Protein AF-A0A938N1V3-F1 (afdb_monomer_lite)

Secondary structure (DSSP, 8-state):
-EEEE-TTT--EEEE-GGGTTSEEEPTTT--EEE----------------TT-----TT------PPPSS--HHHHHHHHHHHHHHHHHHHHHH-SSSHHHHHHHHHHHTHHHHHHHHHHHHHHHHHHHHHHHHHHHHHHHHT---S-GGGTT-SS--TTTHHHHHHHHHHH-S-GGGSHHHHHHHHHHHHHHHH--HHHHHHHHHHHHHHHHTTT-

Sequence (217 aa):
MILVKCPKCGGSAKAFMDHVGTRGKCPHCSKSIPIRSVQGEAPSAELPEIRGVARVPRSRLRRPELPDTSPPTAMLAMLAIPATWLVFALGPQLAVAGRLQAIWTMVESCQWVGVVEVFLFLWGLLFVTWKLVLWALQRRALSWNVFPESLAGTTKIRPSDVEACLAHVDGLARRPERLILLNRVRLALQHLRQAGDVPEVRGTLTGQSAIDANLLD

Structure (mmCIF, N/CA/C/O backbone):
data_AF-A0A938N1V3-F1
#
_entry.id   AF-A0A938N1V3-F1
#
loop_
_atom_site.group_PDB
_atom_site.id
_atom_site.type_symbol
_atom_site.label_atom_id
_atom_site.label_alt_id
_atom_site.label_comp_id
_atom_site.label_asym_id
_atom_site.label_entity_id
_atom_site.label_seq_id
_atom_site.pdbx_PDB_ins_code
_atom_site.Cartn_x
_atom_site.Cartn_y
_atom_site.Cartn_z
_atom_site.occupancy
_atom_site.B_iso_or_equiv
_atom_site.auth_seq_id
_atom_site.auth_comp_id
_atom_site.auth_asym_id
_atom_site.auth_atom_id
_atom_site.pdbx_PDB_model_num
ATOM 1 N N . MET A 1 1 ? -12.944 11.934 42.188 1.00 61.44 1 MET A N 1
ATOM 2 C CA . MET A 1 1 ? -13.194 12.630 43.478 1.00 61.44 1 MET A CA 1
ATOM 3 C C . MET A 1 1 ? -14.168 11.795 44.295 1.00 61.44 1 MET A C 1
ATOM 5 O O . MET A 1 1 ? -15.098 11.263 43.707 1.00 61.44 1 MET A O 1
ATOM 9 N N . ILE A 1 2 ? -13.971 11.672 45.609 1.00 75.06 2 ILE A N 1
ATOM 10 C CA . ILE A 1 2 ? -14.843 10.900 46.512 1.00 75.06 2 ILE A CA 1
ATOM 11 C C . ILE A 1 2 ? -15.567 11.823 47.500 1.00 75.06 2 ILE A C 1
ATOM 13 O O . ILE A 1 2 ? -15.011 12.826 47.951 1.00 75.06 2 ILE A O 1
ATOM 17 N N . LEU A 1 3 ? -16.815 11.487 47.830 1.00 75.56 3 LEU A N 1
ATOM 18 C CA . LEU A 1 3 ? -17.617 12.173 48.847 1.00 75.56 3 LEU A CA 1
ATOM 19 C C . LEU A 1 3 ? -17.435 11.466 50.192 1.00 75.56 3 LEU A C 1
ATOM 21 O O . LEU A 1 3 ? -17.852 10.322 50.356 1.00 75.56 3 LEU A O 1
ATOM 25 N N . VAL A 1 4 ? -16.827 12.154 51.158 1.00 77.25 4 VAL A N 1
ATOM 26 C CA . VAL A 1 4 ? -16.598 11.632 52.513 1.00 77.25 4 VAL A CA 1
ATOM 27 C C . VAL A 1 4 ? -17.492 12.381 53.494 1.00 77.25 4 VAL A C 1
ATOM 29 O O . VAL A 1 4 ? -17.489 13.613 53.535 1.00 77.25 4 VAL A O 1
ATOM 32 N N . LYS A 1 5 ? -18.262 11.645 54.303 1.00 79.94 5 LYS A N 1
ATOM 33 C CA . LYS A 1 5 ? -19.073 12.220 55.386 1.00 79.94 5 LYS A CA 1
ATOM 34 C C . LYS A 1 5 ? -18.251 12.320 56.668 1.00 79.94 5 LYS A C 1
ATOM 36 O O . LYS A 1 5 ? -17.599 11.360 57.073 1.00 79.94 5 LYS A O 1
ATOM 41 N N . CYS A 1 6 ? -18.289 13.478 57.324 1.00 78.75 6 CYS A N 1
ATOM 42 C CA . CYS A 1 6 ? -17.637 13.657 58.615 1.00 78.75 6 CYS A CA 1
ATOM 43 C C . CYS A 1 6 ? -18.427 12.954 59.736 1.00 78.75 6 CYS A C 1
ATOM 45 O O . CYS A 1 6 ? -19.602 13.273 59.919 1.00 78.75 6 CYS A O 1
ATOM 47 N N . PRO A 1 7 ? -17.795 12.106 60.570 1.00 79.00 7 PRO A N 1
ATOM 48 C CA . PRO A 1 7 ? -18.473 11.442 61.686 1.00 79.00 7 PRO A CA 1
ATOM 49 C C . PRO A 1 7 ? -18.844 12.389 62.839 1.00 79.00 7 PRO A C 1
ATOM 51 O O . PRO A 1 7 ? -19.613 12.008 63.711 1.00 79.00 7 PRO A O 1
ATOM 54 N N . LYS A 1 8 ? -18.290 13.612 62.881 1.00 76.62 8 LYS A N 1
ATOM 55 C CA . LYS A 1 8 ? -18.518 14.568 63.980 1.00 76.62 8 LYS A CA 1
ATOM 56 C C . LYS A 1 8 ? -19.513 15.679 63.662 1.00 76.62 8 LYS A C 1
ATOM 58 O O . LYS A 1 8 ? -20.161 16.158 64.580 1.00 76.62 8 LYS A O 1
ATOM 63 N N . CYS A 1 9 ? -19.604 16.123 62.409 1.00 77.00 9 CYS A N 1
ATOM 64 C CA . CYS A 1 9 ? -20.514 17.208 62.019 1.00 77.00 9 CYS A CA 1
ATOM 65 C C . CYS A 1 9 ? -21.518 16.816 60.930 1.00 77.00 9 CYS A C 1
ATOM 67 O O . CYS A 1 9 ? -22.312 17.655 60.523 1.00 77.00 9 CYS A O 1
ATOM 69 N N . GLY A 1 10 ? -21.459 15.587 60.404 1.00 76.12 10 GLY A N 1
ATOM 70 C CA . GLY A 1 10 ? -22.351 15.117 59.339 1.00 76.12 10 GLY A CA 1
ATOM 71 C C . GLY A 1 10 ? -22.127 15.764 57.965 1.00 76.12 10 GLY A C 1
ATOM 72 O O . GLY A 1 10 ? -22.672 15.280 56.977 1.00 76.12 10 GLY A O 1
ATOM 73 N N . GLY A 1 11 ? -21.303 16.813 57.872 1.00 73.56 11 GLY A N 1
ATOM 74 C CA . GLY A 1 11 ? -21.005 17.508 56.621 1.00 73.56 11 GLY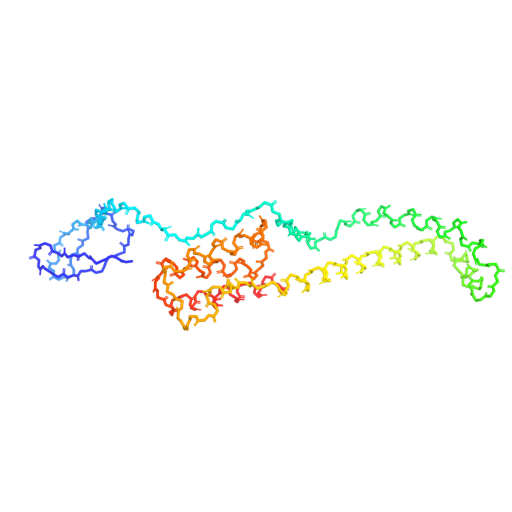 A CA 1
ATOM 75 C C . GLY A 1 11 ? -20.282 16.619 55.606 1.00 73.56 11 GLY A C 1
ATOM 76 O O . GLY A 1 11 ? -19.397 15.834 55.964 1.00 73.56 11 GLY A O 1
ATOM 77 N N . SER A 1 12 ? -20.654 16.751 54.333 1.00 73.75 12 SER A N 1
ATOM 78 C CA . SER A 1 12 ? -20.012 16.077 53.204 1.00 73.75 12 SER A CA 1
ATOM 79 C C . SER A 1 12 ? -18.865 16.920 52.653 1.00 73.75 12 SER A C 1
ATOM 81 O O . SER A 1 12 ? -19.076 18.069 52.269 1.00 73.75 12 SER A O 1
ATOM 83 N N . ALA A 1 13 ? -17.668 16.348 52.562 1.00 73.44 13 ALA A N 1
ATOM 84 C CA . ALA A 1 13 ? -16.519 16.978 51.920 1.00 73.44 13 ALA A CA 1
ATOM 85 C C . ALA A 1 13 ? -16.123 16.197 50.660 1.00 73.44 13 ALA A C 1
ATOM 87 O O . ALA A 1 13 ? -16.130 14.964 50.655 1.00 73.44 13 ALA A O 1
ATOM 88 N N . LYS A 1 14 ? -15.773 16.920 49.591 1.00 76.38 14 LYS A N 1
ATOM 89 C CA . LYS A 1 14 ? -15.181 16.336 48.382 1.00 76.38 14 LYS A CA 1
ATOM 90 C C . LYS A 1 14 ? -13.675 16.207 48.606 1.00 76.38 14 LYS A C 1
ATOM 92 O O . LYS A 1 14 ? -13.019 17.207 48.881 1.00 76.38 14 LYS A O 1
ATOM 97 N N . ALA A 1 15 ? -13.141 14.996 48.500 1.00 73.69 15 ALA A N 1
ATOM 98 C CA . ALA A 1 15 ? -11.709 14.732 48.585 1.00 73.69 15 ALA A CA 1
ATOM 99 C C . ALA A 1 15 ? -11.193 14.115 47.277 1.00 73.69 15 ALA A C 1
ATOM 101 O O . ALA A 1 15 ? -11.907 13.381 46.582 1.00 73.69 15 ALA A O 1
ATOM 102 N N . PHE A 1 16 ? -9.946 14.425 46.930 1.00 73.69 16 PHE A N 1
ATOM 103 C CA . PHE A 1 16 ? -9.243 13.774 45.827 1.00 73.69 16 PHE A CA 1
ATOM 104 C C . PHE A 1 16 ? -8.860 12.340 46.209 1.00 73.69 16 PHE A C 1
ATOM 106 O O . PHE A 1 16 ? -8.652 12.036 47.385 1.00 73.69 16 PHE A O 1
ATOM 113 N N . MET A 1 17 ? -8.806 11.447 45.216 1.00 66.00 17 MET A N 1
ATOM 114 C CA . MET A 1 17 ? -8.506 10.027 45.452 1.00 66.00 17 MET A CA 1
ATOM 115 C C . MET A 1 17 ? -7.058 9.800 45.905 1.00 66.00 17 MET A C 1
ATOM 117 O O . MET A 1 17 ? -6.794 8.830 46.606 1.00 66.00 17 MET A O 1
ATOM 121 N N . ASP A 1 18 ? -6.165 10.750 45.629 1.00 72.19 18 ASP A N 1
ATOM 122 C CA . ASP A 1 18 ? -4.749 10.701 46.015 1.00 72.19 18 ASP A CA 1
ATOM 123 C C . ASP A 1 18 ? -4.523 10.890 47.528 1.00 72.19 18 ASP A C 1
ATOM 125 O O . ASP A 1 18 ? -3.414 10.730 48.031 1.00 72.19 18 ASP A O 1
ATOM 129 N N . HIS A 1 19 ? -5.577 11.219 48.283 1.00 65.88 19 HIS A N 1
ATOM 130 C CA . HIS A 1 19 ? -5.531 11.378 49.739 1.00 65.88 19 HIS A CA 1
ATOM 131 C C . HIS A 1 19 ? -6.208 10.229 50.502 1.00 65.88 19 HIS A C 1
ATOM 133 O O . HIS A 1 19 ? -6.394 10.318 51.718 1.00 65.88 19 HIS A O 1
ATOM 139 N N . VAL A 1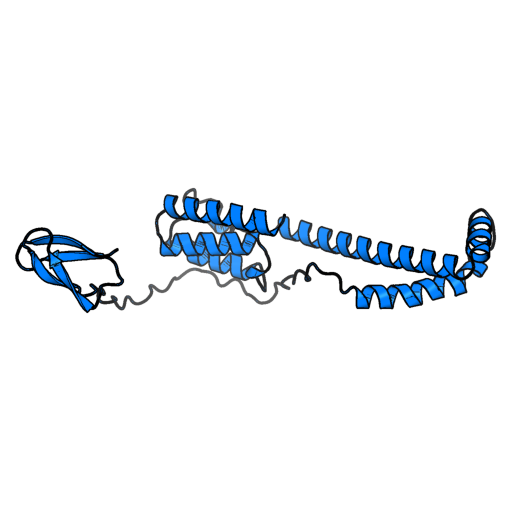 20 ? -6.556 9.131 49.823 1.00 67.25 20 VAL A N 1
ATOM 140 C CA . VAL A 1 20 ? -7.075 7.917 50.471 1.00 67.25 20 VAL A CA 1
ATOM 141 C C . VAL A 1 20 ? -5.996 7.321 51.381 1.00 67.25 20 VAL A C 1
ATOM 143 O O . VAL A 1 20 ? -4.872 7.080 50.957 1.00 67.25 20 VAL A O 1
ATOM 146 N N . GLY A 1 21 ? -6.329 7.115 52.658 1.00 69.12 21 GLY A N 1
ATOM 147 C CA . GLY A 1 21 ? -5.394 6.635 53.684 1.00 69.12 21 GLY A CA 1
ATOM 148 C C . GLY A 1 21 ? -4.717 7.733 54.515 1.00 69.12 21 GLY A C 1
ATOM 149 O O . GLY A 1 21 ? -4.157 7.428 55.567 1.00 69.12 21 GLY A O 1
ATOM 150 N N . THR A 1 22 ? -4.824 9.011 54.129 1.00 73.25 22 THR A N 1
ATOM 151 C CA . THR A 1 22 ? -4.315 10.141 54.931 1.00 73.25 22 THR A CA 1
ATOM 152 C C . THR A 1 22 ? -5.433 10.837 55.724 1.00 73.25 22 THR A C 1
ATOM 154 O O . THR A 1 22 ? -6.629 10.660 55.470 1.00 73.25 22 THR A O 1
ATOM 157 N N . ARG A 1 23 ? -5.064 11.594 56.770 1.00 75.50 23 ARG A N 1
ATOM 158 C CA . ARG A 1 23 ? -6.016 12.367 57.587 1.00 75.50 23 ARG A CA 1
ATOM 159 C C . ARG A 1 23 ? -6.201 13.761 56.987 1.00 75.50 23 ARG A C 1
ATOM 161 O O . ARG A 1 23 ? -5.287 14.576 57.046 1.00 75.50 23 ARG A O 1
ATOM 168 N N . GLY A 1 24 ? -7.394 14.051 56.475 1.00 78.00 24 GLY A N 1
ATOM 169 C CA . GLY A 1 24 ? -7.767 15.385 55.992 1.00 78.00 24 GLY A CA 1
ATOM 170 C C . GLY A 1 24 ? -8.438 16.229 57.079 1.00 78.00 24 GLY A C 1
ATOM 171 O O . GLY A 1 24 ? -9.058 15.687 57.995 1.00 78.00 24 GLY A O 1
ATOM 172 N N . LYS A 1 25 ? -8.350 17.563 56.992 1.00 81.25 25 LYS A N 1
ATOM 173 C CA . LYS A 1 25 ? -9.143 18.473 57.842 1.00 81.25 25 LYS A CA 1
ATOM 174 C C . LYS A 1 25 ? -10.536 18.674 57.246 1.00 81.25 25 LYS A C 1
ATOM 176 O O . LYS A 1 25 ? -10.677 18.921 56.053 1.00 81.25 25 LYS A O 1
ATOM 181 N N . CYS A 1 26 ? -11.566 18.600 58.084 1.00 78.56 26 CYS A N 1
ATOM 182 C CA . CYS A 1 26 ? -12.934 18.905 57.676 1.00 78.56 26 CYS A CA 1
ATOM 183 C C . CYS A 1 26 ? -13.120 20.415 57.436 1.00 78.56 26 CYS A C 1
ATOM 185 O O . CYS A 1 26 ? -12.834 21.181 58.356 1.00 78.56 26 CYS A O 1
ATOM 187 N N . PRO A 1 27 ? -13.690 20.860 56.302 1.00 80.25 27 PRO A N 1
ATOM 188 C CA . PRO A 1 27 ? -13.986 22.279 56.079 1.00 80.25 27 PRO A CA 1
ATOM 189 C C . PRO A 1 27 ? -15.086 22.824 57.008 1.00 80.25 27 PRO A C 1
ATOM 191 O O . PRO A 1 27 ? -15.113 24.016 57.281 1.00 80.25 27 PRO A O 1
ATOM 194 N N . HIS A 1 28 ? -15.965 21.965 57.538 1.00 77.56 28 HIS A N 1
ATOM 195 C CA . HIS A 1 28 ? -17.090 22.394 58.381 1.00 77.56 28 HIS A CA 1
ATOM 196 C C . HIS A 1 28 ? -16.788 22.435 59.880 1.00 77.56 28 HIS A C 1
ATOM 198 O O . HIS A 1 28 ? -17.410 23.202 60.603 1.00 77.56 28 HIS A O 1
ATOM 204 N N . CYS A 1 29 ? -15.886 21.589 60.379 1.00 77.81 29 CYS A N 1
ATOM 205 C CA . CYS A 1 29 ? -15.621 21.502 61.821 1.00 77.81 29 CYS A CA 1
ATOM 206 C C . CYS A 1 29 ? -14.138 21.518 62.190 1.00 77.81 29 CYS A C 1
ATOM 208 O O . CYS A 1 29 ? -13.825 21.242 63.345 1.00 77.81 29 CYS A O 1
ATOM 210 N N . SER A 1 30 ? -13.250 21.746 61.211 1.00 78.44 30 SER A N 1
ATOM 211 C CA . SER A 1 30 ? -11.777 21.795 61.312 1.00 78.44 30 SER A CA 1
ATOM 212 C C . SER A 1 30 ? -11.078 20.586 61.962 1.00 78.44 30 SER A C 1
ATOM 214 O O . SER A 1 30 ? -9.848 20.530 62.007 1.00 78.44 30 SER A O 1
ATOM 216 N N . LYS A 1 31 ? -11.829 19.564 62.388 1.00 79.25 31 LYS A N 1
ATOM 217 C CA . LYS A 1 31 ? -11.320 18.316 62.971 1.00 79.25 31 LYS A CA 1
ATOM 218 C C . LYS A 1 31 ? -10.779 17.381 61.886 1.00 79.25 31 LYS A C 1
ATOM 220 O O . LYS A 1 31 ? -11.265 17.376 60.752 1.00 79.25 31 LYS A O 1
ATOM 225 N N . SER A 1 32 ? -9.771 16.586 62.243 1.00 75.94 32 SER A N 1
ATOM 226 C CA . SER A 1 32 ? -9.166 15.594 61.353 1.00 75.94 32 SER A CA 1
ATOM 227 C C . SER A 1 32 ? -10.098 14.395 61.146 1.00 75.94 32 SER A C 1
ATOM 229 O O . SER A 1 32 ? -10.640 13.841 62.104 1.00 75.94 32 SER A O 1
ATOM 231 N N . ILE A 1 33 ? -10.300 14.005 59.887 1.00 77.69 33 ILE A N 1
ATOM 232 C CA . ILE A 1 33 ? -11.125 12.864 59.480 1.00 77.69 33 ILE A CA 1
ATOM 233 C C . ILE A 1 33 ? -10.230 11.874 58.722 1.00 77.69 33 ILE A C 1
ATOM 235 O O . ILE A 1 33 ? -9.482 12.296 57.835 1.00 77.69 33 ILE A O 1
ATOM 239 N N . PRO A 1 34 ? -10.284 10.567 59.036 1.00 72.19 34 PRO A N 1
ATOM 240 C CA . PRO A 1 34 ? -9.646 9.552 58.207 1.00 72.19 34 PRO A CA 1
ATOM 241 C C . PRO A 1 34 ? -10.392 9.424 56.871 1.00 72.19 34 PRO A C 1
ATOM 243 O O . PRO A 1 34 ? -11.585 9.119 56.847 1.00 72.19 34 PRO A O 1
ATOM 246 N N . ILE A 1 35 ? -9.698 9.655 55.755 1.00 71.25 35 ILE A N 1
ATOM 247 C CA . ILE A 1 35 ? -10.249 9.459 54.409 1.00 71.25 35 ILE A CA 1
ATOM 248 C C . ILE A 1 35 ? -10.146 7.964 54.091 1.00 71.25 35 ILE A C 1
ATOM 250 O O . ILE A 1 35 ? -9.120 7.483 53.610 1.00 71.25 35 ILE A O 1
ATOM 254 N N . ARG A 1 36 ? -11.197 7.209 54.429 1.00 63.16 36 ARG A N 1
ATOM 255 C CA . ARG A 1 36 ? -11.315 5.781 54.104 1.00 63.16 36 ARG A CA 1
ATOM 256 C C . ARG A 1 36 ? -12.020 5.650 52.755 1.00 63.16 36 ARG A C 1
ATOM 258 O O . ARG A 1 36 ? -13.061 6.276 52.551 1.00 63.16 36 ARG A O 1
ATOM 265 N N . SER A 1 37 ? -11.462 4.866 51.836 1.00 50.28 37 SER A N 1
ATOM 266 C CA . SER A 1 37 ? -12.177 4.477 50.624 1.00 50.28 37 SER A CA 1
ATOM 267 C C . SER A 1 37 ? -13.445 3.738 51.044 1.00 50.28 37 SER A C 1
ATOM 269 O O . SER A 1 37 ? -13.387 2.722 51.735 1.00 50.28 37 SER A O 1
ATOM 271 N N . VAL A 1 38 ? -14.607 4.247 50.637 1.00 49.97 38 VAL A N 1
ATOM 272 C CA . VAL A 1 38 ? -15.818 3.428 50.592 1.00 49.97 38 VAL A CA 1
ATOM 273 C C . VAL A 1 38 ? -15.641 2.527 49.373 1.00 49.97 38 VAL A C 1
ATOM 275 O O . VAL A 1 38 ? -16.159 2.802 48.297 1.00 49.97 38 VAL A O 1
ATOM 278 N N . GLN A 1 39 ? -14.803 1.497 49.511 1.00 42.88 39 GLN A N 1
ATOM 279 C CA . GLN A 1 39 ? -14.992 0.288 48.726 1.00 42.88 39 GLN A CA 1
ATOM 280 C C . GLN A 1 39 ? -16.320 -0.267 49.222 1.00 42.88 39 GLN A C 1
ATOM 282 O O . GLN A 1 39 ? -16.406 -0.780 50.334 1.00 42.88 39 GLN A O 1
ATOM 287 N N . GLY A 1 40 ? -17.377 -0.040 48.446 1.00 38.97 40 GLY A N 1
ATOM 288 C CA . GLY A 1 40 ? -18.576 -0.839 48.597 1.00 38.97 40 GLY A CA 1
ATOM 289 C C . GLY A 1 40 ? -18.159 -2.295 48.454 1.00 38.97 40 GLY A C 1
ATOM 290 O O . GLY A 1 40 ? -17.507 -2.648 47.469 1.00 38.97 40 GLY A O 1
ATOM 291 N N . GLU A 1 41 ? -18.486 -3.085 49.472 1.00 31.06 41 GLU A N 1
ATOM 292 C CA . GLU A 1 41 ? -18.666 -4.527 49.395 1.00 31.06 41 GLU A CA 1
ATOM 293 C C . GLU A 1 41 ? -19.131 -4.882 47.979 1.00 31.06 41 GLU A C 1
ATOM 295 O O . GLU A 1 41 ? -20.190 -4.426 47.540 1.00 31.06 41 GLU A O 1
ATOM 300 N N . ALA A 1 42 ? -18.322 -5.634 47.235 1.00 32.09 42 ALA A N 1
ATOM 301 C CA . ALA A 1 42 ? -18.797 -6.244 46.010 1.00 32.09 42 ALA A CA 1
ATOM 302 C C . ALA A 1 42 ? -19.953 -7.170 46.411 1.00 32.09 42 ALA A C 1
ATOM 304 O O . ALA A 1 42 ? -19.713 -8.119 47.162 1.00 32.09 42 ALA A O 1
ATOM 305 N N . PRO A 1 43 ? -21.194 -6.954 45.941 1.00 34.00 43 PRO A N 1
ATOM 306 C CA . PRO A 1 43 ? -22.134 -8.048 45.932 1.00 34.00 43 PRO A CA 1
ATOM 307 C C . PRO A 1 43 ? -21.515 -9.063 44.978 1.00 34.00 43 PRO A C 1
ATOM 309 O O . PRO A 1 43 ? -21.343 -8.786 43.788 1.00 34.00 43 PRO A O 1
ATOM 312 N N . SER A 1 44 ? -21.147 -10.227 45.499 1.00 37.78 44 SER A N 1
ATOM 313 C CA . SER A 1 44 ? -21.057 -11.455 44.722 1.00 37.78 44 SER A CA 1
ATOM 314 C C . SER A 1 44 ? -22.452 -11.742 44.160 1.00 37.78 44 SER A C 1
ATOM 316 O O . SER A 1 44 ? -23.196 -12.568 44.677 1.00 37.78 44 SER A O 1
ATOM 318 N N . ALA A 1 45 ? -22.839 -10.963 43.153 1.00 35.84 45 ALA A N 1
ATOM 319 C CA . ALA A 1 45 ? -23.969 -11.227 42.301 1.00 35.84 45 ALA A CA 1
ATOM 320 C C . ALA A 1 45 ? -23.499 -12.313 41.341 1.00 35.84 45 ALA A C 1
ATOM 322 O O . ALA A 1 45 ? -22.674 -12.071 40.457 1.00 35.84 45 ALA A O 1
ATOM 323 N N . GLU A 1 46 ? -23.992 -13.525 41.577 1.00 34.22 46 GLU A N 1
ATOM 324 C CA . GLU A 1 46 ? -24.112 -14.547 40.549 1.00 34.22 46 GLU A CA 1
ATOM 325 C C . GLU A 1 46 ? -24.521 -13.854 39.245 1.00 34.22 46 GLU A C 1
ATOM 327 O O . GLU A 1 46 ? -25.529 -13.140 39.197 1.00 34.22 46 GLU A O 1
ATOM 332 N N . LEU A 1 47 ? -23.693 -13.992 38.204 1.00 37.38 47 LEU A N 1
ATOM 333 C CA . LEU A 1 47 ? -24.071 -13.538 36.874 1.00 37.38 47 LEU A CA 1
ATOM 334 C C . LEU A 1 47 ? -25.426 -14.182 36.554 1.00 37.38 47 LEU A C 1
ATOM 336 O O . LEU A 1 47 ? -25.503 -15.413 36.573 1.00 37.38 47 LEU A O 1
ATOM 340 N N . PRO A 1 48 ? -26.476 -13.412 36.217 1.00 38.97 48 PRO A N 1
ATOM 341 C CA . PRO A 1 48 ? -27.647 -14.014 35.619 1.00 38.97 48 PRO A CA 1
ATOM 342 C C . PRO A 1 48 ? -27.187 -14.690 34.329 1.00 38.97 48 PRO A C 1
ATOM 344 O O . PRO A 1 48 ? -26.607 -14.064 33.438 1.00 38.97 48 PRO A O 1
ATOM 347 N N . GLU A 1 49 ? -27.403 -15.997 34.272 1.00 37.47 49 GLU A N 1
ATOM 348 C CA . GLU A 1 49 ? -27.209 -16.819 33.093 1.00 37.47 49 GLU A CA 1
ATOM 349 C C . GLU A 1 49 ? -28.016 -16.192 31.948 1.00 37.47 49 GLU A C 1
ATOM 351 O O . GLU A 1 49 ? -29.247 -16.250 31.923 1.00 37.47 49 GLU A O 1
ATOM 356 N N . ILE A 1 50 ? -27.326 -15.522 31.019 1.00 44.00 50 ILE A N 1
ATOM 357 C CA . ILE A 1 50 ? -27.935 -14.924 29.828 1.00 44.00 50 ILE A CA 1
ATOM 358 C C . ILE A 1 50 ? -28.387 -16.076 28.924 1.00 44.00 50 ILE A C 1
ATOM 360 O O . ILE A 1 50 ? -27.685 -16.520 28.013 1.00 44.00 50 ILE A O 1
ATOM 364 N N . ARG A 1 51 ? -29.580 -16.593 29.209 1.00 38.59 51 ARG A N 1
ATOM 365 C CA . ARG A 1 51 ? -30.292 -17.575 28.398 1.00 38.59 51 ARG A CA 1
ATOM 366 C C . ARG A 1 51 ? -30.788 -16.864 27.141 1.00 38.59 51 ARG A C 1
ATOM 368 O O . ARG A 1 51 ? -31.739 -16.093 27.200 1.00 38.59 51 ARG A O 1
ATOM 375 N N . GLY A 1 52 ? -30.137 -17.113 26.006 1.00 39.16 52 GLY A N 1
ATOM 376 C CA . GLY A 1 52 ? -30.709 -16.764 24.700 1.00 39.16 52 GLY A CA 1
ATOM 377 C C . GLY A 1 52 ? -29.776 -16.155 23.661 1.00 39.16 52 GLY A C 1
ATOM 378 O O . GLY A 1 52 ? -30.226 -15.931 22.541 1.00 39.16 52 GLY A O 1
ATOM 379 N N . VAL A 1 53 ? -28.488 -15.927 23.941 1.00 41.56 53 VAL A N 1
ATOM 380 C CA . VAL A 1 53 ? -27.566 -15.561 22.853 1.00 41.56 53 VAL A CA 1
ATOM 381 C C . VAL A 1 53 ? -27.190 -16.837 22.110 1.00 41.56 53 VAL A C 1
ATOM 383 O O . VAL A 1 53 ? -26.295 -17.576 22.526 1.00 41.56 53 VAL A O 1
ATOM 386 N N . ALA A 1 54 ? -27.910 -17.119 21.022 1.00 38.38 54 ALA A N 1
ATOM 387 C CA . ALA A 1 54 ? -27.542 -18.154 20.070 1.00 38.38 54 ALA A CA 1
ATOM 388 C C . ALA A 1 54 ? -26.061 -17.965 19.705 1.00 38.38 54 ALA A C 1
ATOM 390 O O . ALA A 1 54 ? -25.680 -16.969 19.086 1.00 38.38 54 ALA A O 1
ATOM 391 N N . ARG A 1 55 ? -25.199 -18.894 20.144 1.00 41.25 55 ARG A N 1
ATOM 392 C CA . ARG A 1 55 ? -23.783 -18.902 19.768 1.00 41.25 55 ARG A CA 1
ATOM 393 C C . ARG A 1 55 ? -23.723 -19.138 18.267 1.00 41.25 55 ARG A C 1
ATOM 395 O O . ARG A 1 55 ? -23.785 -20.279 17.818 1.00 41.25 55 ARG A O 1
ATOM 402 N N . VAL A 1 56 ? -23.600 -18.060 17.499 1.00 48.72 56 VAL A N 1
ATOM 403 C CA . VAL A 1 56 ? -23.306 -18.149 16.071 1.00 48.72 56 VAL A CA 1
ATOM 404 C C . VAL A 1 56 ? -22.000 -18.942 15.935 1.00 48.72 56 VAL A C 1
ATOM 406 O O . VAL A 1 56 ? -20.995 -18.568 16.555 1.00 48.72 56 VAL A O 1
ATOM 409 N N . PRO A 1 57 ? -21.992 -20.071 15.204 1.00 39.88 57 PRO A N 1
ATOM 410 C CA . PRO A 1 57 ? -20.818 -20.921 15.098 1.00 39.88 57 PRO A CA 1
ATOM 411 C C . PRO A 1 57 ? -19.660 -20.128 14.479 1.00 39.88 57 PRO A C 1
ATOM 413 O O . PRO A 1 57 ? -19.679 -19.751 13.311 1.00 39.88 57 PRO A O 1
ATOM 416 N N . ARG A 1 58 ? -18.622 -19.885 15.290 1.00 50.81 58 ARG A N 1
ATOM 417 C CA . ARG A 1 58 ? -17.402 -19.117 14.969 1.00 50.81 58 ARG A CA 1
ATOM 418 C C . ARG A 1 58 ? -16.500 -19.761 13.898 1.00 50.81 58 ARG A C 1
ATOM 420 O O . ARG A 1 58 ? -15.361 -19.339 13.728 1.00 50.81 58 ARG A O 1
ATOM 427 N N . SER A 1 59 ? -16.956 -20.794 13.192 1.00 40.94 59 SER A N 1
ATOM 428 C CA . SER A 1 59 ? -16.072 -21.736 12.500 1.00 40.94 59 SER A CA 1
ATOM 429 C C . SER A 1 59 ? -15.718 -21.399 11.048 1.00 40.94 59 SER A C 1
ATOM 431 O O . SER A 1 59 ? -14.906 -22.121 10.479 1.00 40.94 59 SER A O 1
ATOM 433 N N . ARG A 1 60 ? -16.248 -20.335 10.419 1.00 42.50 60 ARG A N 1
ATOM 434 C CA . ARG A 1 60 ? -15.953 -20.067 8.987 1.00 42.50 60 ARG A CA 1
ATOM 435 C C . ARG A 1 60 ? -15.804 -18.609 8.547 1.00 42.50 60 ARG A C 1
ATOM 437 O O . ARG A 1 60 ? -15.831 -18.337 7.351 1.00 42.50 60 ARG A O 1
ATOM 444 N N . LEU A 1 61 ? -15.584 -17.659 9.450 1.00 51.47 61 LEU A N 1
ATOM 445 C CA . LEU A 1 61 ? -15.208 -16.309 9.017 1.00 51.47 61 LEU A CA 1
ATOM 446 C C . LEU A 1 61 ? -13.692 -16.258 8.825 1.00 51.47 61 LEU A C 1
ATOM 448 O O . LEU A 1 61 ? -12.931 -16.086 9.777 1.00 51.47 61 LEU A O 1
ATOM 452 N N . ARG A 1 62 ? -13.259 -16.455 7.571 1.00 46.62 62 ARG A N 1
ATOM 453 C CA . ARG A 1 62 ? -11.900 -16.160 7.099 1.00 46.62 62 ARG A CA 1
ATOM 454 C C . ARG A 1 62 ? -11.662 -14.667 7.330 1.00 46.62 62 ARG A C 1
ATOM 456 O O . ARG A 1 62 ? -12.040 -13.844 6.503 1.00 46.62 62 ARG A O 1
ATOM 463 N N . ARG A 1 63 ? -11.130 -14.328 8.507 1.00 52.94 63 ARG A N 1
ATOM 464 C CA . ARG A 1 63 ? -10.915 -12.943 8.933 1.00 52.94 63 ARG A CA 1
ATOM 465 C C . ARG A 1 63 ? -9.936 -12.278 7.967 1.00 52.94 63 ARG A C 1
ATOM 467 O O . ARG A 1 63 ? -8.828 -12.793 7.816 1.00 52.94 63 ARG A O 1
ATOM 474 N N . PRO A 1 64 ? -10.305 -11.166 7.323 1.00 54.41 64 PRO A N 1
ATOM 475 C CA . PRO A 1 64 ? -9.384 -10.447 6.459 1.00 54.41 64 PRO A CA 1
ATOM 476 C C . PRO A 1 64 ? -8.337 -9.763 7.335 1.00 54.41 64 PRO A C 1
ATOM 478 O O . PRO A 1 64 ? -8.662 -8.922 8.173 1.00 54.41 64 PRO A O 1
ATOM 481 N N . GLU A 1 65 ? -7.078 -10.156 7.182 1.00 58.62 65 GLU A N 1
ATOM 482 C CA . GLU A 1 65 ? -5.959 -9.370 7.689 1.00 58.62 65 GLU A CA 1
ATOM 483 C C . GLU A 1 65 ? -5.756 -8.223 6.703 1.00 58.62 65 GLU A C 1
ATOM 485 O O . GLU A 1 65 ? -5.442 -8.461 5.536 1.00 58.62 65 GLU A O 1
ATOM 490 N N . LEU A 1 66 ? -6.004 -6.982 7.136 1.00 61.00 66 LEU A N 1
ATOM 491 C CA . LEU A 1 66 ? -5.575 -5.840 6.339 1.00 61.00 66 LEU A CA 1
ATOM 492 C C . LEU A 1 66 ? -4.040 -5.801 6.383 1.00 61.00 66 LEU A C 1
ATOM 494 O O . LEU A 1 66 ? -3.485 -5.769 7.487 1.00 61.00 66 LEU A O 1
ATOM 498 N N . PRO A 1 67 ? -3.360 -5.833 5.223 1.00 61.72 67 PRO A N 1
ATOM 499 C CA . PRO A 1 67 ? -1.910 -5.719 5.176 1.00 61.72 67 PRO A CA 1
ATOM 500 C C . PRO A 1 67 ? -1.471 -4.367 5.741 1.00 61.72 67 PRO A C 1
ATOM 502 O O . PRO A 1 67 ? -2.202 -3.377 5.632 1.00 61.72 67 PRO A O 1
ATOM 505 N N . ASP A 1 68 ? -0.272 -4.322 6.319 1.00 64.81 68 ASP A N 1
ATOM 506 C CA . ASP A 1 68 ? 0.330 -3.061 6.746 1.00 64.81 68 ASP A CA 1
ATOM 507 C C . ASP A 1 68 ? 0.466 -2.096 5.550 1.00 64.81 68 ASP A C 1
ATOM 509 O O . ASP A 1 68 ? 0.674 -2.495 4.401 1.00 64.81 68 ASP A O 1
ATOM 513 N N . THR A 1 69 ? 0.272 -0.802 5.810 1.00 63.72 69 THR A N 1
ATOM 514 C CA . THR A 1 69 ? 0.183 0.251 4.781 1.00 63.72 69 THR A CA 1
ATOM 515 C C . THR A 1 69 ? 1.520 0.593 4.128 1.00 63.72 69 THR A C 1
ATOM 517 O O . THR A 1 69 ? 1.533 1.275 3.091 1.00 63.72 69 THR A O 1
ATOM 520 N N . SER A 1 70 ? 2.628 0.119 4.701 1.00 70.94 70 SER A N 1
ATOM 521 C CA . SER A 1 70 ? 3.958 0.207 4.116 1.00 70.94 70 SER A CA 1
ATOM 522 C C . SER A 1 70 ? 4.152 -0.924 3.100 1.00 70.94 70 SER A C 1
ATOM 524 O O . SER A 1 70 ? 4.115 -2.104 3.456 1.00 70.94 70 SER A O 1
ATOM 526 N N . PRO A 1 71 ? 4.355 -0.605 1.810 1.00 73.44 71 PRO A N 1
ATOM 527 C CA . PRO A 1 71 ? 4.777 -1.622 0.865 1.00 73.44 71 PRO A CA 1
ATOM 528 C C . PRO A 1 71 ? 6.142 -2.165 1.300 1.00 73.44 71 PRO A C 1
ATOM 530 O O . PRO A 1 71 ? 6.995 -1.382 1.731 1.00 73.44 71 PRO A O 1
ATOM 533 N N . PRO A 1 72 ? 6.393 -3.474 1.156 1.00 83.75 72 PRO A N 1
ATOM 534 C CA . PRO A 1 72 ? 7.728 -4.020 1.334 1.00 83.75 72 PRO A CA 1
ATOM 535 C C . PRO A 1 72 ? 8.614 -3.517 0.182 1.00 83.75 72 PRO A C 1
ATOM 537 O O . PRO A 1 72 ? 8.746 -4.168 -0.852 1.00 83.75 72 PRO A O 1
ATOM 540 N N . THR A 1 73 ? 9.192 -2.324 0.340 1.00 86.56 73 THR A N 1
ATOM 541 C CA . THR A 1 73 ? 9.968 -1.609 -0.692 1.00 86.56 73 THR A CA 1
ATOM 542 C C . THR A 1 73 ? 11.084 -2.472 -1.265 1.00 86.56 73 THR A C 1
ATOM 544 O O . THR A 1 73 ? 11.239 -2.536 -2.482 1.00 86.56 73 THR A O 1
ATOM 547 N N . ALA A 1 74 ? 11.791 -3.201 -0.397 1.00 87.19 74 ALA A N 1
ATOM 548 C CA . ALA A 1 74 ? 12.833 -4.149 -0.776 1.00 87.19 74 ALA A CA 1
ATOM 549 C C . ALA A 1 74 ? 12.294 -5.300 -1.642 1.00 87.19 74 ALA A C 1
ATOM 551 O O . ALA A 1 74 ? 12.901 -5.648 -2.649 1.00 87.19 74 ALA A O 1
ATOM 552 N N . MET A 1 75 ? 11.127 -5.855 -1.302 1.00 88.69 75 MET A N 1
ATOM 553 C CA . MET A 1 75 ? 10.501 -6.926 -2.084 1.00 88.69 75 MET A CA 1
ATOM 554 C C . MET A 1 75 ? 10.032 -6.418 -3.454 1.00 88.69 75 MET A C 1
ATOM 556 O O . MET A 1 75 ? 10.245 -7.090 -4.459 1.00 88.69 75 MET A O 1
ATOM 560 N N . LEU A 1 76 ? 9.444 -5.217 -3.518 1.00 90.19 76 LEU A N 1
ATOM 561 C CA . LEU A 1 76 ? 9.048 -4.602 -4.790 1.00 90.19 76 LEU A CA 1
ATOM 562 C C . LEU A 1 76 ? 10.262 -4.285 -5.671 1.00 90.19 76 LEU A C 1
ATOM 564 O O . LEU A 1 76 ? 10.203 -4.498 -6.878 1.00 90.19 76 LEU A O 1
ATOM 568 N N . ALA A 1 77 ? 11.371 -3.831 -5.082 1.00 91.12 77 ALA A N 1
ATOM 569 C CA . ALA A 1 77 ? 12.618 -3.619 -5.812 1.00 91.12 77 ALA A CA 1
ATOM 570 C C . ALA A 1 77 ? 13.189 -4.945 -6.345 1.00 91.12 77 ALA A C 1
ATOM 572 O O . ALA A 1 77 ? 13.564 -5.024 -7.513 1.00 91.12 77 ALA A O 1
ATOM 573 N N . MET A 1 78 ? 13.172 -6.015 -5.538 1.00 92.25 78 MET A N 1
ATOM 574 C CA . MET A 1 78 ? 13.596 -7.349 -5.981 1.00 92.25 78 MET A CA 1
ATOM 575 C C . MET A 1 78 ? 12.729 -7.927 -7.103 1.00 92.25 78 MET A C 1
ATOM 577 O O . MET A 1 78 ? 13.231 -8.724 -7.885 1.00 92.25 78 MET A O 1
ATOM 581 N N . LEU A 1 79 ? 11.459 -7.526 -7.215 1.00 93.88 79 LEU A N 1
ATOM 582 C CA . LEU A 1 79 ? 10.594 -7.882 -8.345 1.00 93.88 79 LEU A CA 1
ATOM 583 C C . LEU A 1 79 ? 10.840 -6.995 -9.576 1.00 93.88 79 LEU A C 1
ATOM 585 O O . LEU A 1 79 ? 10.741 -7.471 -10.706 1.00 93.88 79 LEU A O 1
ATOM 589 N N . ALA A 1 80 ? 11.194 -5.725 -9.375 1.00 93.25 80 ALA A N 1
ATOM 590 C CA . ALA A 1 80 ? 11.464 -4.787 -10.462 1.00 93.25 80 ALA A CA 1
ATOM 591 C C . ALA A 1 80 ? 12.754 -5.124 -11.232 1.00 93.25 80 ALA A C 1
ATOM 593 O O . ALA A 1 80 ? 12.787 -4.969 -12.451 1.00 93.25 80 ALA A O 1
ATOM 594 N N . ILE A 1 81 ? 13.797 -5.630 -10.563 1.00 93.94 81 ILE A N 1
ATOM 595 C CA . ILE A 1 81 ? 15.071 -6.022 -11.201 1.00 93.94 81 ILE A CA 1
ATOM 596 C C . ILE A 1 81 ? 14.884 -7.105 -12.288 1.00 93.94 81 ILE A C 1
ATOM 598 O O . ILE A 1 81 ? 15.247 -6.846 -13.438 1.00 93.94 81 ILE A O 1
ATOM 602 N N . PRO A 1 82 ? 14.304 -8.292 -12.005 1.00 95.50 82 PRO A N 1
ATOM 603 C CA . PRO A 1 82 ? 14.102 -9.322 -13.021 1.00 95.50 82 PRO A CA 1
ATOM 604 C C . PRO A 1 82 ? 13.089 -8.888 -14.082 1.00 95.50 82 PRO A C 1
ATOM 606 O O . PRO A 1 82 ? 13.249 -9.246 -15.244 1.00 95.50 82 PRO A O 1
ATOM 609 N N . ALA A 1 83 ? 12.085 -8.080 -13.722 1.00 93.75 83 ALA A N 1
ATOM 610 C CA . ALA A 1 83 ? 11.160 -7.503 -14.695 1.00 93.75 83 ALA A CA 1
ATOM 611 C C . ALA A 1 83 ? 11.883 -6.566 -15.678 1.00 93.75 83 ALA A C 1
ATOM 613 O O . ALA A 1 83 ? 11.642 -6.634 -16.879 1.00 93.75 83 ALA A O 1
ATOM 614 N N . THR A 1 84 ? 12.815 -5.745 -15.187 1.00 93.12 84 THR A N 1
ATOM 615 C CA . THR A 1 84 ? 13.650 -4.875 -16.029 1.00 93.12 84 THR A CA 1
ATOM 616 C C . THR A 1 84 ? 14.517 -5.717 -16.957 1.00 93.12 84 THR A C 1
ATOM 618 O O . THR A 1 84 ? 14.528 -5.489 -18.163 1.00 93.12 84 THR A O 1
ATOM 621 N N . TRP A 1 85 ? 15.186 -6.745 -16.429 1.00 94.31 85 TRP A N 1
ATOM 622 C CA . TRP A 1 85 ? 15.995 -7.654 -17.244 1.00 94.31 85 TRP A CA 1
ATOM 623 C C . TRP A 1 85 ? 15.167 -8.357 -18.328 1.00 94.31 85 TRP A C 1
ATOM 625 O O . TRP A 1 85 ? 15.593 -8.430 -19.477 1.00 94.31 85 TRP A O 1
ATOM 635 N N . LEU A 1 86 ? 13.954 -8.805 -17.993 1.00 93.69 86 LEU A N 1
ATOM 636 C CA . LEU A 1 86 ? 13.024 -9.424 -18.936 1.00 93.69 86 LEU A CA 1
ATOM 637 C C . LEU A 1 86 ? 12.644 -8.469 -20.078 1.00 93.69 86 LEU A C 1
ATOM 639 O O . LEU A 1 86 ? 12.609 -8.889 -21.232 1.00 93.69 86 LEU A O 1
ATOM 643 N N . VAL A 1 87 ? 12.397 -7.190 -19.772 1.00 90.38 87 VAL A N 1
ATOM 644 C CA . VAL A 1 87 ? 12.127 -6.159 -20.788 1.00 90.38 87 VAL A CA 1
ATOM 645 C C . VAL A 1 87 ? 13.320 -5.996 -21.727 1.00 90.38 87 VAL A C 1
ATOM 647 O O . VAL A 1 87 ? 13.116 -5.894 -22.931 1.00 90.38 87 VAL A O 1
ATOM 650 N N . PHE A 1 88 ? 14.555 -6.045 -21.221 1.00 89.56 88 PHE A N 1
ATOM 651 C CA . PHE A 1 88 ? 15.744 -5.973 -22.075 1.00 89.56 88 PHE A CA 1
ATOM 652 C C . PHE A 1 88 ? 16.024 -7.251 -22.873 1.00 89.56 88 PHE A C 1
ATOM 654 O O . PHE A 1 88 ? 16.484 -7.169 -24.009 1.00 89.56 88 PHE A O 1
ATOM 661 N N . ALA A 1 89 ? 15.700 -8.423 -22.327 1.00 90.38 89 ALA A N 1
ATOM 662 C CA . ALA A 1 89 ? 15.877 -9.700 -23.014 1.00 90.38 89 ALA A CA 1
ATOM 663 C C . ALA A 1 89 ? 14.838 -9.925 -24.130 1.00 90.38 89 ALA A C 1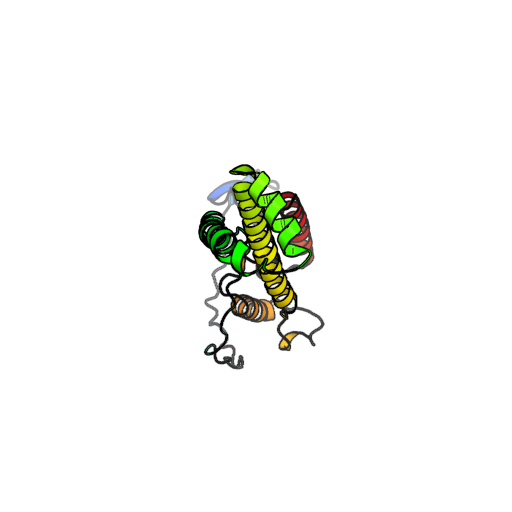
ATOM 665 O O . ALA A 1 89 ? 15.173 -10.434 -25.199 1.00 90.38 89 ALA A O 1
ATOM 666 N N . LEU A 1 90 ? 13.576 -9.551 -23.887 1.00 88.62 90 LEU A N 1
ATOM 667 C CA . LEU A 1 90 ? 12.463 -9.765 -24.820 1.00 88.62 90 LEU A CA 1
ATOM 668 C C . LEU A 1 90 ? 12.137 -8.536 -25.677 1.00 88.62 90 LEU A C 1
ATOM 670 O O . LEU A 1 90 ? 11.509 -8.681 -26.722 1.00 88.62 90 LEU A O 1
ATOM 674 N N . GLY A 1 91 ? 12.563 -7.341 -25.268 1.00 84.88 91 GLY A N 1
ATOM 675 C CA . GLY A 1 91 ? 12.299 -6.073 -25.955 1.00 84.88 91 GLY A CA 1
ATOM 676 C C . GLY A 1 91 ? 12.616 -6.100 -27.452 1.00 84.88 91 GLY A C 1
ATOM 677 O O . GLY A 1 91 ? 11.711 -5.833 -28.243 1.00 84.88 91 GLY A O 1
ATOM 678 N N . PRO A 1 92 ? 13.822 -6.526 -27.876 1.00 83.19 92 PRO A N 1
ATOM 679 C CA . PRO A 1 92 ? 14.182 -6.606 -29.293 1.00 83.19 92 PRO A CA 1
ATOM 680 C C . PRO A 1 92 ? 13.310 -7.587 -30.090 1.00 83.19 92 PRO A C 1
ATOM 682 O O . PRO A 1 92 ? 13.026 -7.359 -31.262 1.00 83.19 92 PRO A O 1
ATOM 685 N N . GLN A 1 93 ? 12.861 -8.675 -29.451 1.00 83.81 93 GLN A N 1
ATOM 686 C CA . GLN A 1 93 ? 12.036 -9.716 -30.078 1.00 83.81 93 GLN A CA 1
ATOM 687 C C . GLN A 1 93 ? 10.553 -9.332 -30.159 1.00 83.81 93 GLN A C 1
ATOM 689 O O . GLN A 1 93 ? 9.820 -9.852 -30.995 1.00 83.81 93 GLN A O 1
ATOM 694 N N . LEU A 1 94 ? 10.096 -8.433 -29.287 1.00 81.00 94 LEU A N 1
ATOM 695 C CA . LEU A 1 94 ? 8.733 -7.900 -29.292 1.00 81.00 94 LEU A CA 1
ATOM 696 C C . LEU A 1 94 ? 8.619 -6.635 -30.156 1.00 81.00 94 LEU A C 1
ATOM 698 O O . LEU A 1 94 ? 7.545 -6.324 -30.668 1.00 81.00 94 LEU A O 1
ATOM 702 N N . ALA A 1 95 ? 9.728 -5.929 -30.371 1.00 80.06 95 ALA A N 1
ATOM 703 C CA . ALA A 1 95 ? 9.820 -4.717 -31.176 1.00 80.06 95 ALA A CA 1
ATOM 704 C C . ALA A 1 95 ? 10.046 -5.001 -32.677 1.00 80.06 95 ALA A C 1
ATOM 706 O O . ALA A 1 95 ? 10.786 -4.278 -33.335 1.00 80.06 95 ALA A O 1
ATOM 707 N N . VAL A 1 96 ? 9.422 -6.051 -33.227 1.00 70.50 96 VAL A N 1
ATOM 708 C CA . VAL A 1 96 ? 9.714 -6.552 -34.590 1.00 70.50 96 VAL A CA 1
ATOM 709 C C . VAL A 1 96 ? 9.024 -5.746 -35.703 1.00 70.50 96 VAL A C 1
ATOM 711 O O . VAL A 1 96 ? 9.409 -5.866 -36.862 1.00 70.50 96 VAL A O 1
ATOM 714 N N . ALA A 1 97 ? 8.050 -4.879 -35.390 1.00 65.94 97 ALA A N 1
ATOM 715 C CA . ALA A 1 97 ? 7.542 -3.900 -36.356 1.00 65.94 97 ALA A CA 1
ATOM 716 C C . ALA A 1 97 ? 6.766 -2.738 -35.706 1.00 65.94 97 ALA A C 1
ATOM 718 O O . ALA A 1 97 ? 5.965 -2.926 -34.789 1.00 65.94 97 ALA A O 1
ATOM 719 N N . GLY A 1 98 ? 6.933 -1.530 -36.255 1.00 73.44 98 GLY A N 1
ATOM 720 C CA . GLY A 1 98 ? 6.105 -0.355 -35.954 1.00 73.44 98 GLY A CA 1
ATOM 721 C C . GLY A 1 98 ? 6.679 0.590 -34.892 1.00 73.44 98 GLY A C 1
ATOM 722 O O . GLY A 1 98 ? 7.888 0.682 -34.691 1.00 73.44 98 GLY A O 1
ATOM 723 N N . ARG A 1 99 ? 5.799 1.337 -34.206 1.00 76.88 99 ARG A N 1
ATOM 724 C CA . ARG A 1 99 ? 6.174 2.393 -33.237 1.00 76.88 99 ARG A CA 1
ATOM 725 C C . ARG A 1 99 ? 7.026 1.892 -32.066 1.00 76.88 99 ARG A C 1
ATOM 727 O O . ARG A 1 99 ? 7.818 2.658 -31.529 1.00 76.88 99 ARG A O 1
ATOM 734 N N . LEU A 1 100 ? 6.884 0.621 -31.692 1.00 80.69 100 LEU A N 1
ATOM 735 C CA . LEU A 1 100 ? 7.652 0.013 -30.602 1.00 80.69 100 LEU A CA 1
ATOM 736 C C . LEU A 1 100 ? 9.139 -0.122 -30.942 1.00 80.69 100 LEU A C 1
ATOM 738 O O . LEU A 1 100 ? 9.968 0.036 -30.055 1.00 80.69 100 LEU A O 1
ATOM 742 N N . GLN A 1 101 ? 9.485 -0.323 -32.216 1.00 82.25 101 GLN A N 1
ATOM 743 C CA . GLN A 1 101 ? 10.880 -0.398 -32.646 1.00 82.25 101 GLN A CA 1
ATOM 744 C C . GLN A 1 101 ? 11.570 0.965 -32.581 1.00 82.25 101 GLN A C 1
ATOM 746 O O . GLN A 1 101 ? 12.698 1.054 -32.112 1.00 82.25 101 GLN A O 1
ATOM 751 N N . ALA A 1 102 ? 10.865 2.040 -32.948 1.00 81.75 102 ALA A N 1
ATOM 752 C CA . ALA A 1 102 ? 11.379 3.400 -32.791 1.00 81.75 102 ALA A CA 1
ATOM 753 C C . ALA A 1 102 ? 11.654 3.732 -31.313 1.00 81.75 102 ALA A C 1
ATOM 755 O O . ALA A 1 102 ? 12.726 4.231 -30.978 1.00 81.75 102 ALA A O 1
ATOM 756 N N . ILE A 1 103 ? 10.722 3.395 -30.415 1.00 83.69 103 ILE A N 1
ATOM 757 C CA . ILE A 1 103 ? 10.904 3.584 -28.967 1.00 83.69 103 ILE A CA 1
ATOM 758 C C . ILE A 1 103 ? 12.082 2.745 -28.460 1.00 83.69 103 ILE A C 1
ATOM 760 O O . ILE A 1 103 ? 12.921 3.258 -27.725 1.00 83.69 103 ILE A O 1
ATOM 764 N N . TRP A 1 104 ? 12.186 1.487 -28.896 1.00 85.31 104 TRP A N 1
ATOM 765 C CA . TRP A 1 104 ? 13.280 0.598 -28.512 1.00 85.31 104 TRP A CA 1
ATOM 766 C C . TRP A 1 104 ? 14.649 1.169 -28.896 1.00 85.31 104 TRP A C 1
ATOM 768 O O . TRP A 1 104 ? 15.536 1.265 -28.052 1.00 85.31 104 TRP A O 1
ATOM 778 N N . THR A 1 105 ? 14.794 1.651 -30.134 1.00 82.75 105 THR A N 1
ATOM 779 C CA . THR A 1 105 ? 16.052 2.255 -30.600 1.00 82.75 105 THR A CA 1
ATOM 780 C C . THR A 1 105 ? 16.440 3.516 -29.822 1.00 82.75 105 THR A C 1
ATOM 782 O O . THR A 1 105 ? 17.626 3.768 -29.623 1.00 82.75 105 THR A O 1
ATOM 785 N N . MET A 1 106 ? 15.461 4.284 -29.326 1.00 83.69 106 MET A N 1
ATOM 786 C CA . MET A 1 106 ? 15.724 5.446 -28.469 1.00 83.69 106 MET A CA 1
ATOM 787 C C . MET A 1 106 ? 16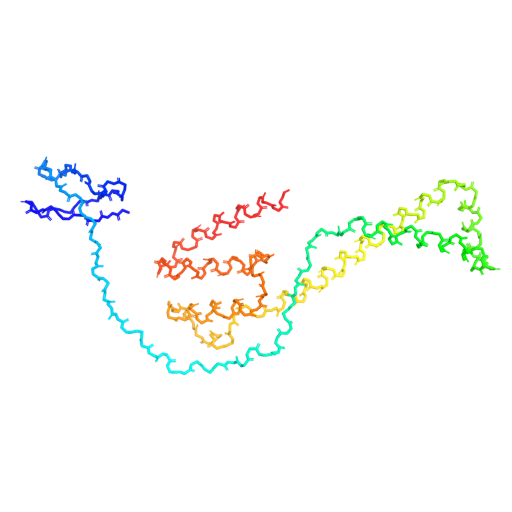.226 5.012 -27.089 1.00 83.69 106 MET A C 1
ATOM 789 O O . MET A 1 106 ? 17.226 5.540 -26.611 1.00 83.69 106 MET A O 1
ATOM 793 N N . VAL A 1 107 ? 15.597 4.007 -26.474 1.00 84.50 107 VAL A N 1
ATOM 794 C CA . VAL A 1 107 ? 16.023 3.477 -25.166 1.00 84.50 107 VAL A CA 1
ATOM 795 C C . VAL A 1 107 ? 17.431 2.878 -25.241 1.00 84.50 107 VAL A C 1
ATOM 797 O O . VAL A 1 107 ? 18.250 3.115 -24.355 1.00 84.50 107 VAL A O 1
ATOM 800 N N . GLU A 1 108 ? 17.743 2.158 -26.319 1.00 83.06 108 GLU A N 1
ATOM 801 C CA . GLU A 1 108 ? 19.071 1.581 -26.553 1.00 83.06 108 GLU A CA 1
ATOM 802 C C . GLU A 1 108 ? 20.148 2.662 -26.752 1.00 83.06 108 GLU A C 1
ATOM 804 O O . GLU A 1 108 ? 21.273 2.536 -26.257 1.00 83.06 108 GLU A O 1
ATOM 809 N N . SER A 1 109 ? 19.791 3.785 -27.388 1.00 86.31 109 SER A N 1
ATOM 810 C CA . SER A 1 109 ? 20.700 4.928 -27.541 1.00 86.31 109 SER A CA 1
ATOM 811 C C . SER A 1 109 ? 21.075 5.587 -26.206 1.00 86.31 109 SER A C 1
ATOM 813 O O . SER A 1 109 ? 22.165 6.144 -26.074 1.00 86.31 109 SER A O 1
ATOM 815 N N . CYS A 1 110 ? 20.223 5.458 -25.183 1.00 83.69 110 CYS A N 1
ATOM 816 C CA . CYS A 1 110 ? 20.431 6.029 -23.853 1.00 83.69 110 CYS A CA 1
ATOM 817 C C . CYS A 1 110 ? 21.336 5.181 -22.933 1.00 83.69 110 CYS A C 1
ATOM 819 O O . CYS A 1 110 ? 21.573 5.576 -21.789 1.00 83.69 110 CYS A O 1
ATOM 821 N N . GLN A 1 111 ? 21.890 4.054 -23.403 1.00 85.19 111 GLN A N 1
ATOM 822 C CA . GLN A 1 111 ? 22.863 3.234 -22.661 1.00 85.19 111 GLN A CA 1
ATOM 823 C C . GLN A 1 111 ? 22.378 2.897 -21.230 1.00 85.19 111 GLN A C 1
ATOM 825 O O . GLN A 1 111 ? 21.233 2.492 -21.029 1.00 85.19 111 GLN A O 1
ATOM 830 N N . TRP A 1 112 ? 23.232 3.071 -20.213 1.00 90.25 112 TRP A N 1
ATOM 831 C CA . TRP A 1 112 ? 22.904 2.791 -18.811 1.00 90.25 112 TRP A CA 1
ATOM 832 C C . TRP A 1 112 ? 21.716 3.617 -18.292 1.00 90.25 112 TRP A C 1
ATOM 834 O O . TRP A 1 112 ? 20.995 3.148 -17.411 1.00 90.25 112 TRP A O 1
ATOM 844 N N . VAL A 1 113 ? 21.480 4.812 -18.851 1.00 91.56 113 VAL A N 1
ATOM 845 C CA . VAL A 1 113 ? 20.361 5.681 -18.456 1.00 91.56 113 VAL A CA 1
ATOM 846 C C . VAL A 1 113 ? 19.033 5.016 -18.807 1.00 91.56 113 VAL A C 1
ATOM 848 O O . VAL A 1 113 ? 18.129 4.998 -17.975 1.00 91.56 113 VAL A O 1
ATOM 851 N N . GLY A 1 114 ? 18.949 4.377 -19.979 1.00 89.94 114 GLY A N 1
ATOM 852 C CA . GLY A 1 114 ? 17.756 3.633 -20.390 1.00 89.94 114 GLY A CA 1
ATOM 853 C C . GLY A 1 114 ? 17.432 2.479 -19.436 1.00 89.94 114 GLY A C 1
ATOM 854 O O . GLY A 1 114 ? 16.271 2.251 -19.103 1.00 89.94 114 GLY A O 1
ATOM 855 N N . VAL A 1 115 ? 18.454 1.789 -18.919 1.00 89.94 115 VAL A N 1
ATOM 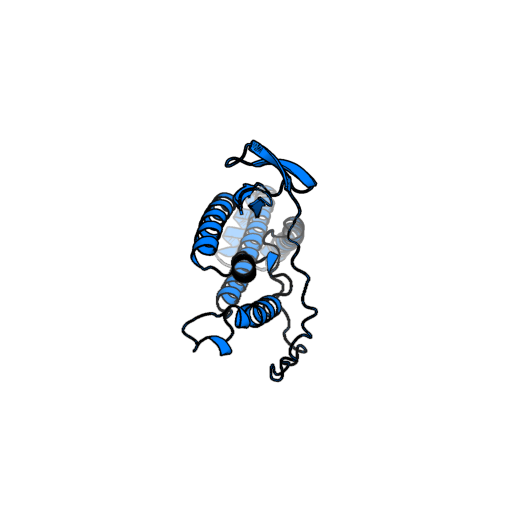856 C CA . VAL A 1 115 ? 18.266 0.707 -17.935 1.00 89.94 115 VAL A CA 1
ATOM 857 C C . VAL A 1 115 ? 17.689 1.245 -16.624 1.00 89.94 115 VAL A C 1
ATOM 859 O O . VAL A 1 115 ? 16.749 0.666 -16.077 1.00 89.94 115 VAL A O 1
ATOM 862 N N . VAL A 1 116 ? 18.224 2.364 -16.129 1.00 93.50 116 VAL A N 1
ATOM 863 C CA . VAL A 1 116 ? 17.763 2.990 -14.880 1.00 93.50 116 VAL A CA 1
ATOM 864 C C . VAL A 1 116 ? 16.344 3.541 -15.023 1.00 93.50 116 VAL A C 1
ATOM 866 O O . VAL A 1 116 ? 15.537 3.371 -14.110 1.00 93.50 116 VAL A O 1
ATOM 869 N N . GLU A 1 117 ? 16.011 4.155 -16.158 1.00 91.31 117 GLU A N 1
ATOM 870 C CA . GLU A 1 117 ? 14.674 4.691 -16.419 1.00 91.31 117 GLU A CA 1
ATOM 871 C C . GLU A 1 117 ? 13.610 3.586 -16.429 1.00 91.31 117 GLU A C 1
ATOM 873 O O . GLU A 1 117 ? 12.614 3.684 -15.709 1.00 91.31 117 GLU A O 1
ATOM 878 N N . VAL A 1 118 ? 13.845 2.493 -17.165 1.00 91.62 118 VAL A N 1
ATOM 879 C CA . VAL A 1 118 ? 12.920 1.346 -17.217 1.00 91.62 118 VAL A CA 1
ATOM 880 C C . VAL A 1 118 ? 12.761 0.709 -15.834 1.00 91.62 118 VAL A C 1
ATOM 882 O O . VAL A 1 118 ? 11.643 0.368 -15.438 1.00 91.62 118 VAL A O 1
ATOM 885 N N . PHE A 1 119 ? 13.852 0.598 -15.070 1.00 93.94 119 PHE A N 1
ATOM 886 C CA . PHE A 1 119 ? 13.808 0.098 -13.698 1.00 93.94 119 PHE A CA 1
ATOM 887 C C . PHE A 1 119 ? 12.950 0.980 -12.785 1.00 93.94 119 PHE A C 1
ATOM 889 O O . PHE A 1 119 ? 12.040 0.475 -12.124 1.00 93.94 119 PHE A O 1
ATOM 896 N N . LEU A 1 120 ? 13.209 2.291 -12.753 1.00 94.81 120 LEU A N 1
ATOM 897 C CA . LEU A 1 120 ? 12.452 3.231 -11.922 1.00 94.81 120 LEU A CA 1
ATOM 898 C C . LEU A 1 120 ? 10.977 3.268 -12.325 1.00 94.81 120 LEU A C 1
ATOM 900 O O . LEU A 1 120 ? 10.107 3.304 -11.454 1.00 94.81 120 LEU A O 1
ATOM 904 N N . PHE A 1 121 ? 10.690 3.197 -13.626 1.00 94.62 121 PHE A N 1
ATOM 905 C CA . PHE A 1 121 ? 9.331 3.132 -14.146 1.00 94.62 121 PHE A CA 1
ATOM 906 C C . PHE A 1 121 ? 8.593 1.876 -13.661 1.00 94.62 121 PHE A C 1
ATOM 908 O O . PHE A 1 121 ? 7.502 1.979 -13.096 1.00 94.62 121 PHE A O 1
ATOM 915 N N . LEU A 1 122 ? 9.196 0.691 -13.813 1.00 94.50 122 LEU A N 1
ATOM 916 C CA . LEU A 1 122 ? 8.612 -0.572 -13.348 1.00 94.50 122 LEU A CA 1
ATOM 917 C C . LEU A 1 122 ? 8.442 -0.601 -11.828 1.00 94.50 122 LEU A C 1
ATOM 919 O O . LEU A 1 122 ? 7.414 -1.058 -11.325 1.00 94.50 122 LEU A O 1
ATOM 923 N N . TRP A 1 123 ? 9.424 -0.089 -11.088 1.00 94.31 123 TRP A N 1
ATOM 924 C CA . TRP A 1 123 ? 9.370 -0.028 -9.633 1.00 94.31 123 TRP A CA 1
ATOM 925 C C . TRP A 1 123 ? 8.268 0.916 -9.139 1.00 94.31 123 TRP A C 1
ATOM 927 O O . TRP A 1 123 ? 7.484 0.547 -8.262 1.00 94.31 123 TRP A O 1
ATOM 937 N N . GLY A 1 124 ? 8.141 2.095 -9.754 1.00 94.50 124 GLY A N 1
ATOM 938 C CA . GLY A 1 124 ? 7.052 3.031 -9.487 1.00 94.50 124 GLY A CA 1
ATOM 939 C C . GLY A 1 124 ? 5.681 2.441 -9.823 1.00 94.50 124 GLY A C 1
ATOM 940 O O . GLY A 1 124 ? 4.746 2.548 -9.028 1.00 94.50 124 GLY A O 1
ATOM 941 N N . LEU A 1 125 ? 5.560 1.736 -10.951 1.00 94.88 125 LEU A N 1
ATOM 942 C CA . LEU A 1 125 ? 4.323 1.063 -11.351 1.00 94.88 125 LEU A CA 1
ATOM 943 C C . LEU A 1 125 ? 3.914 -0.034 -10.354 1.00 94.88 125 LEU A C 1
ATOM 945 O O . LEU A 1 125 ? 2.748 -0.121 -9.962 1.00 94.88 125 LEU A O 1
ATOM 949 N N . LEU A 1 126 ? 4.867 -0.845 -9.890 1.00 92.44 126 LEU A N 1
ATOM 950 C CA . LEU A 1 126 ? 4.655 -1.837 -8.829 1.00 92.44 126 LEU A CA 1
ATOM 951 C C . LEU A 1 126 ? 4.183 -1.182 -7.523 1.00 92.44 126 LEU A C 1
ATOM 953 O O . LEU A 1 126 ? 3.298 -1.697 -6.838 1.00 92.44 126 LEU A O 1
ATOM 957 N N . PHE A 1 127 ? 4.724 -0.012 -7.195 1.00 91.00 127 PHE A N 1
ATOM 958 C CA . PHE A 1 127 ? 4.330 0.736 -6.007 1.00 91.00 127 PHE A CA 1
ATOM 959 C C . PHE A 1 127 ? 2.890 1.260 -6.100 1.00 91.00 127 PHE A C 1
ATOM 961 O O . PHE A 1 127 ? 2.097 1.110 -5.165 1.00 91.00 127 PHE A O 1
ATOM 968 N N . VAL A 1 128 ? 2.526 1.844 -7.245 1.00 92.62 128 VAL A N 1
ATOM 969 C CA . VAL A 1 128 ? 1.171 2.353 -7.493 1.00 92.62 128 VAL A CA 1
ATOM 970 C C . VAL A 1 128 ? 0.160 1.209 -7.523 1.00 92.62 128 VAL A C 1
ATOM 972 O O . VAL A 1 128 ? -0.874 1.292 -6.865 1.00 92.62 128 VAL A O 1
ATOM 975 N N . THR A 1 129 ? 0.455 0.112 -8.222 1.00 90.56 129 THR A N 1
ATOM 976 C CA . THR A 1 129 ? -0.441 -1.056 -8.278 1.00 90.56 129 THR A CA 1
ATOM 977 C C . THR A 1 129 ? -0.666 -1.667 -6.899 1.00 90.56 129 THR A C 1
ATOM 979 O O . THR A 1 129 ? -1.815 -1.934 -6.543 1.00 90.56 129 THR A O 1
ATOM 982 N N . TRP A 1 130 ? 0.378 -1.788 -6.071 1.00 90.94 130 TRP A N 1
ATOM 983 C CA . TRP A 1 130 ? 0.234 -2.202 -4.674 1.00 90.94 130 TRP A CA 1
ATOM 984 C C . TRP A 1 130 ? -0.732 -1.292 -3.904 1.00 90.94 130 TRP A C 1
ATOM 986 O O . TRP A 1 130 ? -1.654 -1.779 -3.248 1.00 90.94 130 TRP A O 1
ATOM 996 N N . LYS A 1 131 ? -0.577 0.034 -4.022 1.00 87.69 131 LYS A N 1
ATOM 997 C CA . LYS A 1 131 ? -1.469 1.010 -3.373 1.00 87.69 131 LYS A CA 1
ATOM 998 C C . LYS A 1 131 ? -2.910 0.908 -3.869 1.00 87.69 131 LYS A C 1
ATOM 1000 O O . LYS A 1 131 ? -3.825 0.978 -3.052 1.00 87.69 131 LYS A O 1
ATOM 1005 N N . LEU A 1 132 ? -3.126 0.700 -5.166 1.00 87.81 132 LEU A N 1
ATOM 1006 C CA . LEU A 1 132 ? -4.464 0.527 -5.737 1.00 87.81 132 LEU A CA 1
ATOM 1007 C C . LEU A 1 132 ? -5.142 -0.746 -5.220 1.00 87.81 132 LEU A C 1
ATOM 1009 O O . LEU A 1 132 ? -6.313 -0.706 -4.842 1.00 87.81 132 LEU A O 1
ATOM 1013 N N . VAL A 1 133 ? -4.404 -1.858 -5.144 1.00 86.38 133 VAL A N 1
ATOM 1014 C CA . VAL A 1 133 ? -4.899 -3.116 -4.564 1.00 86.38 133 VAL A CA 1
ATOM 1015 C C . VAL A 1 133 ? -5.256 -2.916 -3.094 1.00 86.38 133 VAL A C 1
ATOM 1017 O O . VAL A 1 133 ? -6.345 -3.299 -2.663 1.00 86.38 133 VAL A O 1
ATOM 1020 N N . LEU A 1 134 ? -4.378 -2.264 -2.331 1.00 83.12 134 LEU A N 1
ATOM 1021 C CA . LEU A 1 134 ? -4.608 -2.004 -0.915 1.00 83.12 134 LEU A CA 1
ATOM 1022 C C . LEU A 1 134 ? -5.832 -1.106 -0.697 1.00 83.12 134 LEU A C 1
ATOM 1024 O O . LEU A 1 134 ? -6.670 -1.396 0.156 1.00 83.12 134 LEU A O 1
ATOM 1028 N N . TRP A 1 135 ? -5.991 -0.065 -1.513 1.00 82.12 135 TRP A N 1
ATOM 1029 C CA . TRP A 1 135 ? -7.153 0.814 -1.459 1.00 82.12 135 TRP A CA 1
ATOM 1030 C C . TRP A 1 135 ? -8.450 0.088 -1.824 1.00 82.12 135 TRP A C 1
ATOM 1032 O O . TRP A 1 135 ? -9.470 0.275 -1.163 1.00 82.12 135 TRP A O 1
ATOM 1042 N N . ALA A 1 136 ? -8.426 -0.784 -2.834 1.00 82.69 136 ALA A N 1
ATOM 1043 C CA . ALA A 1 136 ? -9.580 -1.601 -3.196 1.00 82.69 136 ALA A CA 1
ATOM 1044 C C . ALA A 1 136 ? -9.990 -2.549 -2.056 1.00 82.69 136 ALA A C 1
ATOM 1046 O O . ALA A 1 136 ? -11.182 -2.724 -1.795 1.00 82.69 136 ALA A O 1
ATOM 1047 N N . LEU A 1 137 ? -9.017 -3.119 -1.337 1.00 76.75 137 LEU A N 1
ATOM 1048 C CA . LEU A 1 137 ? -9.269 -3.921 -0.138 1.00 76.75 137 LEU A CA 1
ATOM 1049 C C . LEU A 1 137 ? -9.860 -3.075 0.998 1.00 76.75 137 LEU A C 1
ATOM 1051 O O . LEU A 1 137 ? -10.850 -3.476 1.607 1.00 76.75 137 LEU A O 1
ATOM 1055 N N . GLN A 1 138 ? -9.317 -1.881 1.242 1.00 76.56 138 GLN A N 1
ATOM 1056 C CA . GLN A 1 138 ? -9.832 -0.954 2.254 1.00 76.56 138 GLN A CA 1
ATOM 1057 C C . GLN A 1 138 ? -11.256 -0.474 1.940 1.00 76.56 138 GLN A C 1
ATOM 1059 O O . GLN A 1 138 ? -12.098 -0.432 2.833 1.00 76.56 138 GLN A O 1
ATOM 1064 N N . ARG A 1 139 ? -11.574 -0.188 0.672 1.00 77.00 139 ARG A N 1
ATOM 1065 C CA . ARG A 1 139 ? -12.941 0.159 0.243 1.00 77.00 139 ARG A CA 1
ATOM 1066 C C . ARG A 1 139 ? -13.944 -0.956 0.547 1.00 77.00 139 ARG A C 1
ATOM 1068 O O . ARG A 1 139 ? -15.068 -0.662 0.934 1.00 77.00 139 ARG A O 1
ATOM 1075 N N . ARG A 1 140 ? -13.544 -2.226 0.422 1.00 72.94 140 ARG A N 1
ATOM 1076 C CA . ARG A 1 140 ? -14.391 -3.375 0.796 1.00 72.94 140 ARG A CA 1
ATOM 1077 C C . ARG A 1 140 ? -14.570 -3.506 2.311 1.00 72.94 140 ARG A C 1
ATOM 1079 O O . ARG A 1 140 ? -15.614 -3.970 2.757 1.00 72.94 140 ARG A O 1
ATOM 1086 N N . ALA A 1 141 ? -13.589 -3.079 3.102 1.00 69.12 141 ALA A N 1
ATOM 1087 C CA . ALA A 1 141 ? -13.725 -3.025 4.556 1.00 69.12 141 ALA A CA 1
ATOM 1088 C C . ALA A 1 141 ? -14.671 -1.897 5.015 1.00 69.12 141 ALA A C 1
ATOM 1090 O O . ALA A 1 141 ? -15.317 -2.034 6.048 1.00 69.12 141 ALA A O 1
ATOM 1091 N N . LEU A 1 142 ? -14.812 -0.815 4.233 1.00 68.06 142 LEU A N 1
ATOM 1092 C CA . LEU A 1 142 ? -15.748 0.280 4.531 1.00 68.06 142 LEU A CA 1
ATOM 1093 C C . LEU A 1 142 ? -17.218 -0.173 4.497 1.00 68.06 142 LEU A C 1
ATOM 1095 O O . LEU A 1 142 ? -18.043 0.376 5.216 1.00 68.06 142 LEU A O 1
ATOM 1099 N N . SER A 1 143 ? -17.545 -1.191 3.695 1.00 72.94 143 SER A N 1
ATOM 1100 C CA . SER A 1 143 ? -18.892 -1.774 3.642 1.00 72.94 143 SER A CA 1
ATOM 1101 C C . SER A 1 143 ? -19.201 -2.756 4.778 1.00 72.94 143 SER A C 1
ATOM 1103 O O . SER A 1 143 ? -20.248 -3.398 4.753 1.00 72.94 143 SER A O 1
ATOM 1105 N N . TRP A 1 144 ? -18.312 -2.932 5.760 1.00 69.00 144 TRP A N 1
ATOM 1106 C CA . TRP A 1 144 ? -18.642 -3.759 6.917 1.00 69.00 144 TRP A CA 1
ATOM 1107 C C . TRP A 1 144 ? -19.645 -3.057 7.823 1.00 69.00 144 TRP A C 1
ATOM 1109 O O . TRP A 1 144 ? -19.394 -1.968 8.338 1.00 69.00 144 TRP A O 1
ATOM 1119 N N . ASN A 1 145 ? -20.770 -3.729 8.054 1.00 65.44 145 ASN A N 1
ATOM 1120 C CA . ASN A 1 145 ? -21.756 -3.310 9.034 1.00 65.44 145 ASN A CA 1
ATOM 1121 C C . ASN A 1 145 ? -21.142 -3.421 10.431 1.00 65.44 145 ASN A C 1
ATOM 1123 O O . ASN A 1 145 ? -20.937 -4.510 10.958 1.00 65.44 145 ASN A O 1
ATOM 1127 N N . VAL A 1 146 ? -20.815 -2.266 11.008 1.00 65.25 146 VAL A N 1
ATOM 1128 C CA . VAL A 1 146 ? -20.238 -2.155 12.356 1.00 65.25 146 VAL A CA 1
ATOM 1129 C C . VAL A 1 146 ? -21.291 -2.428 13.436 1.00 65.25 146 VAL A C 1
ATOM 1131 O O . VAL A 1 146 ? -20.950 -2.843 14.542 1.00 65.25 146 VAL A O 1
ATOM 1134 N N . PHE A 1 147 ? -22.573 -2.229 13.118 1.00 62.81 147 PHE A N 1
ATOM 1135 C CA . PHE A 1 147 ? -23.677 -2.470 14.039 1.00 62.81 147 PHE A CA 1
ATOM 1136 C C . PHE A 1 147 ? -24.324 -3.835 13.779 1.00 62.81 147 PHE A C 1
ATOM 1138 O O . PHE A 1 147 ? -24.675 -4.124 12.632 1.00 62.81 147 PHE A O 1
ATOM 1145 N N . PRO A 1 148 ? -24.530 -4.656 14.826 1.00 62.09 148 PRO A N 1
ATOM 1146 C CA . PRO A 1 148 ? -25.277 -5.894 14.685 1.00 62.09 148 PRO A CA 1
ATOM 1147 C C . PRO A 1 148 ? -26.710 -5.576 14.242 1.00 62.09 148 PRO A C 1
ATOM 1149 O O . PRO A 1 148 ? -27.379 -4.746 14.859 1.00 62.09 148 PRO A O 1
ATOM 1152 N N . GLU A 1 149 ? -27.212 -6.268 13.217 1.00 63.28 149 GLU A N 1
ATOM 1153 C CA . GLU A 1 149 ? -28.587 -6.099 12.709 1.00 63.28 149 GLU A CA 1
ATOM 1154 C C . GLU A 1 149 ? -29.650 -6.301 13.808 1.00 63.28 149 GLU A C 1
ATOM 1156 O O . GLU A 1 149 ? -30.723 -5.705 13.756 1.00 63.28 149 GLU A O 1
ATOM 1161 N N . SER A 1 150 ? -29.321 -7.045 14.872 1.00 54.81 150 SER A N 1
ATOM 1162 C CA . SER A 1 150 ? -30.175 -7.248 16.050 1.00 54.81 150 SER A CA 1
ATOM 1163 C C . SER A 1 150 ? -30.441 -5.982 16.879 1.00 54.81 150 SER A C 1
ATOM 1165 O O . SER A 1 150 ? -31.347 -5.986 17.705 1.00 54.81 150 SER A O 1
ATOM 1167 N N . LEU A 1 151 ? -29.658 -4.915 16.689 1.00 55.16 151 LEU A N 1
ATOM 1168 C CA . LEU A 1 151 ? -29.811 -3.612 17.353 1.00 55.16 151 LEU A CA 1
ATOM 1169 C C . LEU A 1 151 ? -30.306 -2.510 16.403 1.00 55.16 151 LEU A C 1
ATOM 1171 O O . LEU A 1 151 ? -30.595 -1.403 16.852 1.00 55.16 151 LEU A O 1
ATOM 1175 N N . ALA A 1 152 ? -30.444 -2.798 15.104 1.00 52.25 152 ALA A N 1
ATOM 1176 C CA . ALA A 1 152 ? -30.842 -1.814 14.095 1.00 52.25 152 ALA A CA 1
ATOM 1177 C C . ALA A 1 152 ? -32.290 -1.300 14.266 1.00 52.25 152 ALA A C 1
ATOM 1179 O O . ALA A 1 152 ? -32.646 -0.275 13.691 1.00 52.25 152 ALA A O 1
ATOM 1180 N N . GLY A 1 153 ? -33.117 -1.982 15.071 1.00 50.88 153 GLY A N 1
ATOM 1181 C CA . GLY A 1 153 ? -34.499 -1.589 15.377 1.00 50.88 153 GLY A CA 1
ATOM 1182 C C . GLY A 1 153 ? -34.699 -0.852 16.709 1.00 50.88 153 GLY A C 1
ATOM 1183 O O . GLY A 1 153 ? -35.789 -0.339 16.956 1.00 50.88 153 GLY A O 1
ATOM 1184 N N . THR A 1 154 ? -33.690 -0.781 17.584 1.00 52.62 154 THR A N 1
ATOM 1185 C CA . THR A 1 154 ? -33.834 -0.233 18.943 1.00 52.62 154 THR A CA 1
ATOM 1186 C C . THR A 1 154 ? -33.296 1.197 19.022 1.00 52.62 154 THR A C 1
ATOM 1188 O O . THR A 1 154 ? -32.096 1.443 19.037 1.00 52.62 154 THR A O 1
ATOM 1191 N N . THR A 1 155 ? -34.201 2.173 19.128 1.00 47.06 155 THR A N 1
ATOM 1192 C CA . THR A 1 155 ? -33.937 3.629 19.097 1.00 47.06 155 THR A CA 1
ATOM 1193 C C . THR A 1 155 ? -33.053 4.162 20.245 1.00 47.06 155 THR A C 1
ATOM 1195 O O . THR A 1 155 ? -32.709 5.343 20.257 1.00 47.06 155 THR A O 1
ATOM 1198 N N . LYS A 1 156 ? -32.670 3.337 21.231 1.00 53.69 156 LYS A N 1
ATOM 1199 C CA . LYS A 1 156 ? -31.783 3.723 22.343 1.00 53.69 156 LYS A CA 1
ATOM 1200 C C . LYS A 1 156 ? -30.845 2.574 22.718 1.00 53.69 156 LYS A C 1
ATOM 1202 O O . LYS A 1 156 ? -31.307 1.523 23.147 1.00 53.69 156 LYS A O 1
ATOM 1207 N N . ILE A 1 157 ? -29.538 2.810 22.605 1.00 56.38 157 ILE A N 1
ATOM 1208 C CA . ILE A 1 157 ? -28.483 1.894 23.060 1.00 56.38 157 ILE A CA 1
ATOM 1209 C C . ILE A 1 157 ? -28.497 1.886 24.592 1.00 56.38 157 ILE A C 1
ATOM 1211 O O . ILE A 1 157 ? -28.249 2.919 25.217 1.00 56.38 157 ILE A O 1
ATOM 1215 N N . ARG A 1 158 ? -28.815 0.742 25.205 1.00 61.19 158 ARG A N 1
ATOM 1216 C CA . ARG A 1 158 ? -28.796 0.571 26.664 1.00 61.19 158 ARG A CA 1
ATOM 1217 C C . ARG A 1 158 ? -27.447 -0.022 27.098 1.00 61.19 158 ARG A C 1
ATOM 1219 O O . ARG A 1 158 ? -26.873 -0.800 26.335 1.00 61.19 158 ARG A O 1
ATOM 1226 N N . PRO A 1 159 ? -26.923 0.281 28.304 1.00 62.12 159 PRO A N 1
ATOM 1227 C CA . PRO A 1 159 ? -25.652 -0.279 28.781 1.00 62.12 159 PRO A CA 1
ATOM 1228 C C . PRO A 1 159 ? -25.610 -1.816 28.808 1.00 62.12 159 PRO A C 1
ATOM 1230 O O . PRO A 1 159 ? -24.526 -2.386 28.737 1.00 62.12 159 PRO A O 1
ATOM 1233 N N . SER A 1 160 ? -26.765 -2.493 28.848 1.00 63.22 160 SER A N 1
ATOM 1234 C CA . SER A 1 160 ? -26.866 -3.958 28.762 1.00 63.22 160 SER A CA 1
ATOM 1235 C C . SER A 1 160 ? -26.455 -4.534 27.403 1.00 63.22 160 SER A C 1
ATOM 1237 O O . SER A 1 160 ? -26.005 -5.675 27.340 1.00 63.22 160 SER A O 1
ATOM 1239 N N . ASP A 1 161 ? -26.572 -3.756 26.325 1.00 66.19 161 ASP A N 1
ATOM 1240 C CA . ASP A 1 161 ? -26.394 -4.251 24.952 1.00 66.19 161 ASP A CA 1
ATOM 1241 C C . ASP A 1 161 ? -24.989 -3.943 24.403 1.00 66.19 161 ASP A C 1
ATOM 1243 O O . ASP A 1 161 ? -24.584 -4.421 23.340 1.00 66.19 161 ASP A O 1
ATOM 1247 N N . VAL A 1 162 ? -24.212 -3.165 25.163 1.00 69.31 162 VAL A N 1
ATOM 1248 C CA . VAL A 1 162 ? -22.838 -2.765 24.838 1.00 69.31 162 VAL A CA 1
ATOM 1249 C C . VAL A 1 162 ? -21.909 -3.976 24.778 1.00 69.31 162 VAL A C 1
ATOM 1251 O O . VAL A 1 162 ? -21.061 -4.044 23.894 1.00 69.31 162 VAL A O 1
ATOM 1254 N N . GLU A 1 163 ? -22.094 -4.964 25.660 1.00 73.12 163 GLU A N 1
ATOM 1255 C CA . GLU A 1 163 ? -21.290 -6.196 25.683 1.00 73.12 163 GLU A CA 1
ATOM 1256 C C . GLU A 1 163 ? -21.502 -7.028 24.403 1.00 73.12 163 GLU A C 1
ATOM 1258 O O . GLU A 1 163 ? -20.546 -7.540 23.819 1.00 73.12 163 GLU A O 1
ATOM 1263 N N . ALA A 1 164 ? -22.749 -7.107 23.922 1.00 71.31 164 ALA A N 1
ATOM 1264 C CA . ALA A 1 164 ? -23.095 -7.800 22.681 1.00 71.31 164 ALA A CA 1
ATOM 1265 C C . ALA A 1 164 ? -22.528 -7.075 21.450 1.00 71.31 164 ALA A C 1
ATOM 1267 O O . ALA A 1 164 ? -22.032 -7.715 20.521 1.00 71.31 164 ALA A O 1
ATOM 1268 N N . CYS A 1 165 ? -22.542 -5.739 21.467 1.00 70.44 165 CYS A N 1
ATOM 1269 C CA . CYS A 1 165 ? -21.962 -4.916 20.410 1.00 70.44 165 CYS A CA 1
ATOM 1270 C C . CYS A 1 165 ? -20.424 -5.026 20.378 1.00 70.44 165 CYS A C 1
ATOM 1272 O O . CYS A 1 165 ? -19.843 -5.251 19.319 1.00 70.44 165 CYS A O 1
ATOM 1274 N N . LEU A 1 166 ? -19.759 -4.981 21.539 1.00 73.69 166 LEU A N 1
ATOM 1275 C CA . LEU A 1 166 ? -18.311 -5.200 21.657 1.00 73.69 166 LEU A CA 1
ATOM 1276 C C . LEU A 1 166 ? -17.904 -6.598 21.171 1.00 73.69 166 LEU A C 1
ATOM 1278 O O . LEU A 1 166 ? -16.954 -6.727 20.402 1.00 73.69 166 LEU A O 1
ATOM 1282 N N . ALA A 1 167 ? -18.656 -7.639 21.542 1.00 74.56 167 ALA A N 1
ATOM 1283 C CA . ALA A 1 167 ? -18.401 -9.003 21.081 1.00 74.56 167 ALA A CA 1
ATOM 1284 C C . ALA A 1 167 ? -18.565 -9.164 19.557 1.00 74.56 167 ALA A C 1
ATOM 1286 O O . ALA A 1 167 ? -17.885 -9.998 18.951 1.00 74.56 167 ALA A O 1
ATOM 1287 N N . HIS A 1 168 ? -19.446 -8.373 18.936 1.00 75.25 168 HIS A N 1
ATOM 1288 C CA . HIS A 1 168 ? -19.619 -8.325 17.485 1.00 75.25 168 HIS A CA 1
ATOM 1289 C C . HIS A 1 168 ? -18.452 -7.602 16.795 1.00 75.25 168 HIS A C 1
ATOM 1291 O O . HIS A 1 168 ? -17.854 -8.158 15.872 1.00 75.25 168 HIS A O 1
ATOM 1297 N N . VAL A 1 169 ? -18.063 -6.421 17.291 1.00 72.88 169 VAL A N 1
ATOM 1298 C CA . VAL A 1 169 ? -16.912 -5.636 16.799 1.00 72.88 169 VAL A CA 1
ATOM 1299 C C . VAL A 1 169 ? -15.602 -6.427 16.896 1.00 72.88 169 VAL A C 1
ATOM 1301 O O . VAL A 1 169 ? -14.824 -6.467 15.942 1.00 72.88 169 VAL A O 1
ATOM 1304 N N . ASP A 1 170 ? -15.394 -7.154 17.992 1.00 72.12 170 ASP A N 1
ATOM 1305 C CA . ASP A 1 170 ? -14.237 -8.042 18.174 1.00 72.12 170 ASP A CA 1
ATOM 1306 C C . ASP A 1 170 ? -14.296 -9.299 17.286 1.00 72.12 170 ASP A C 1
ATOM 1308 O O . ASP A 1 170 ? -13.287 -9.977 17.051 1.00 72.12 170 ASP A O 1
ATOM 1312 N N . GLY A 1 171 ? -15.485 -9.628 16.777 1.00 71.06 171 GLY A N 1
ATOM 1313 C CA . GLY A 1 171 ? -15.708 -10.683 15.794 1.00 71.06 171 GLY A CA 1
ATOM 1314 C C . GLY A 1 171 ? -15.382 -10.260 14.360 1.00 71.06 171 GLY A C 1
ATOM 1315 O O . GLY A 1 171 ? -14.953 -11.104 13.571 1.00 71.06 171 GLY A O 1
ATOM 1316 N N . LEU A 1 172 ? -15.540 -8.973 14.038 1.00 69.19 172 LEU A N 1
ATOM 1317 C CA . LEU A 1 172 ? -15.357 -8.413 12.695 1.00 69.19 172 LEU A CA 1
ATOM 1318 C C . LEU A 1 172 ? -13.887 -8.401 12.237 1.00 69.19 172 LEU A C 1
ATOM 1320 O O . LEU A 1 172 ? -13.614 -8.642 11.063 1.00 69.19 172 LEU A O 1
ATOM 1324 N N . ALA A 1 173 ? -12.925 -8.190 13.142 1.00 64.12 173 ALA A N 1
ATOM 1325 C CA . ALA A 1 173 ? -11.500 -8.119 12.799 1.00 64.12 173 ALA A CA 1
ATOM 1326 C C . ALA A 1 173 ? -10.629 -9.049 13.661 1.00 64.12 173 ALA A C 1
ATOM 1328 O O . ALA A 1 173 ? -10.919 -9.331 14.820 1.00 64.12 173 ALA A O 1
ATOM 1329 N N . ARG A 1 174 ? -9.515 -9.553 13.105 1.00 61.34 174 ARG A N 1
ATOM 1330 C CA . ARG A 1 174 ? -8.501 -10.302 13.884 1.00 61.34 174 ARG A CA 1
ATOM 1331 C C . ARG A 1 174 ? -7.661 -9.372 14.775 1.00 61.34 174 ARG A C 1
ATOM 1333 O O . ARG A 1 174 ? -7.150 -9.822 15.793 1.00 61.34 174 ARG A O 1
ATOM 1340 N N . ARG A 1 175 ? -7.540 -8.093 14.388 1.00 61.72 175 ARG A N 1
ATOM 1341 C CA . ARG A 1 175 ? -6.861 -7.008 15.119 1.00 61.72 175 ARG A CA 1
ATOM 1342 C C . ARG A 1 175 ? -7.640 -5.686 14.947 1.00 61.72 175 ARG A C 1
ATOM 1344 O O . ARG A 1 175 ? -7.327 -4.939 14.021 1.00 61.72 175 ARG A O 1
ATOM 1351 N N . PRO A 1 176 ? -8.662 -5.396 15.776 1.00 59.91 176 PRO A N 1
ATOM 1352 C CA . PRO A 1 176 ? -9.464 -4.169 15.657 1.00 59.91 176 PRO A CA 1
ATOM 1353 C C . PRO A 1 176 ? -8.646 -2.889 15.902 1.00 59.91 176 PRO A C 1
ATOM 1355 O O . PRO A 1 176 ? -8.957 -1.847 15.340 1.00 59.91 176 PRO A O 1
ATOM 1358 N N . GLU A 1 177 ? -7.557 -2.985 16.666 1.00 60.91 177 GLU A N 1
ATOM 1359 C CA . GLU A 1 177 ? -6.644 -1.882 17.009 1.00 60.91 177 GLU A CA 1
ATOM 1360 C C . GLU A 1 177 ? -5.944 -1.259 15.791 1.00 60.91 177 GLU A C 1
ATOM 1362 O O . GLU A 1 177 ? -5.605 -0.081 15.807 1.00 60.91 177 GLU A O 1
ATOM 1367 N N . ARG A 1 178 ? -5.751 -2.027 14.708 1.00 61.75 178 ARG A N 1
ATOM 1368 C CA . ARG A 1 178 ? -5.122 -1.533 13.468 1.00 61.75 178 ARG A CA 1
ATOM 1369 C C . ARG A 1 178 ? -6.091 -0.776 12.556 1.00 61.75 178 ARG A C 1
ATOM 1371 O O . ARG A 1 178 ? -5.673 -0.205 11.554 1.00 61.75 178 ARG A O 1
ATOM 1378 N N . LEU A 1 179 ? -7.383 -0.784 12.875 1.00 66.94 179 LEU A N 1
ATOM 1379 C CA . LEU A 1 179 ? -8.422 -0.089 12.127 1.00 66.94 179 LEU A CA 1
ATOM 1380 C C . LEU A 1 179 ? -8.881 1.106 12.959 1.00 66.94 179 LEU A C 1
ATOM 1382 O O . LEU A 1 179 ? -9.586 0.920 13.944 1.00 66.94 179 LEU A O 1
ATOM 1386 N N . ILE A 1 180 ? -8.529 2.328 12.549 1.00 69.88 180 ILE A N 1
ATOM 1387 C CA . ILE A 1 180 ? -8.854 3.565 13.290 1.00 69.88 180 ILE A CA 1
ATOM 1388 C C . ILE A 1 180 ? -10.343 3.614 13.667 1.00 69.88 180 ILE A C 1
ATOM 1390 O O . ILE A 1 180 ? -10.693 3.916 14.804 1.00 69.88 180 ILE A O 1
ATOM 1394 N N . LEU A 1 181 ? -11.230 3.244 12.738 1.00 70.88 181 LEU A N 1
ATOM 1395 C CA . LEU A 1 181 ? -12.675 3.297 12.952 1.00 70.88 181 LEU A CA 1
ATOM 1396 C C . LEU A 1 181 ? -13.159 2.239 13.959 1.00 70.88 181 LEU A C 1
ATOM 1398 O O . LEU A 1 181 ? -13.918 2.569 14.865 1.00 70.88 181 LEU A O 1
ATOM 1402 N N . LEU A 1 182 ? -12.680 0.993 13.862 1.00 69.69 182 LEU A N 1
ATOM 1403 C CA . LEU A 1 182 ? -13.036 -0.062 14.820 1.00 69.69 182 LEU A CA 1
ATOM 1404 C C . LEU A 1 182 ? -12.432 0.198 16.201 1.00 69.69 182 LEU A C 1
ATOM 1406 O O . LEU A 1 182 ? -13.106 -0.025 17.201 1.00 69.69 182 LEU A O 1
ATOM 1410 N N . ASN A 1 183 ? -11.198 0.701 16.258 1.00 73.00 183 ASN A N 1
ATOM 1411 C CA . ASN A 1 183 ? -10.550 1.078 17.505 1.00 73.00 183 ASN A CA 1
ATOM 1412 C C . ASN A 1 183 ? -11.324 2.204 18.203 1.00 73.00 183 ASN A C 1
ATOM 1414 O O . ASN A 1 183 ? -11.642 2.087 19.382 1.00 73.00 183 ASN A O 1
ATOM 1418 N N . ARG A 1 184 ? -11.737 3.242 17.460 1.00 71.88 184 ARG A N 1
ATOM 1419 C CA . ARG A 1 184 ? -12.581 4.322 17.994 1.00 71.88 184 ARG A CA 1
ATOM 1420 C C . ARG A 1 184 ? -13.942 3.829 18.465 1.00 71.88 184 ARG A C 1
ATOM 1422 O O . ARG A 1 184 ? -14.367 4.207 19.548 1.00 71.88 184 ARG A O 1
ATOM 1429 N N . VAL A 1 185 ? -14.625 2.981 17.693 1.00 75.62 185 VAL A N 1
ATOM 1430 C CA . VAL A 1 185 ? -15.930 2.425 18.095 1.00 75.62 185 VAL A CA 1
ATOM 1431 C C . VAL A 1 185 ? -15.786 1.542 19.335 1.00 75.62 185 VAL A C 1
ATOM 1433 O O . VAL A 1 185 ? -16.572 1.670 20.270 1.00 75.62 185 VAL A O 1
ATOM 1436 N N . ARG A 1 186 ? -14.752 0.697 19.394 1.00 77.06 186 ARG A N 1
ATOM 1437 C CA . ARG A 1 186 ? -14.438 -0.129 20.566 1.00 77.06 186 ARG A CA 1
ATOM 1438 C C . ARG A 1 186 ? -14.170 0.737 21.796 1.00 77.06 186 ARG A C 1
ATOM 1440 O O . ARG A 1 186 ? -14.755 0.480 22.844 1.00 77.06 186 ARG A O 1
ATOM 1447 N N . LEU A 1 187 ? -13.343 1.773 21.667 1.00 73.50 187 LEU A N 1
ATOM 1448 C CA . LEU A 1 187 ? -13.007 2.673 22.768 1.00 73.50 187 LEU A CA 1
ATOM 1449 C C . LEU A 1 187 ? -14.228 3.495 23.216 1.00 73.50 187 LEU A C 1
ATOM 1451 O O . LEU A 1 187 ? -14.481 3.612 24.411 1.00 73.50 187 LEU A O 1
ATOM 1455 N N . ALA A 1 188 ? -15.053 3.971 22.278 1.00 71.69 188 ALA A N 1
ATOM 1456 C CA . ALA A 1 188 ? -16.323 4.643 22.561 1.00 71.69 188 ALA A CA 1
ATOM 1457 C C . ALA A 1 188 ? -17.282 3.750 23.361 1.00 71.69 188 ALA A C 1
ATOM 1459 O O . ALA A 1 188 ? -17.856 4.189 24.355 1.00 71.69 188 ALA A O 1
ATOM 1460 N N . LEU A 1 189 ? -17.437 2.487 22.952 1.00 74.25 189 LEU A N 1
ATOM 1461 C CA . LEU A 1 189 ? -18.283 1.510 23.639 1.00 74.25 189 LEU A CA 1
ATOM 1462 C C . LEU A 1 189 ? -17.727 1.149 25.025 1.00 74.25 189 LEU A C 1
ATOM 1464 O O . LEU A 1 189 ? -18.496 0.998 25.972 1.00 74.25 189 LEU A O 1
ATOM 1468 N N . GLN A 1 190 ? -16.403 1.064 25.178 1.00 76.44 190 GLN A N 1
ATOM 1469 C CA . GLN A 1 190 ? -15.756 0.863 26.479 1.00 76.44 190 GLN A CA 1
ATOM 1470 C C . GLN A 1 190 ? -15.965 2.057 27.419 1.00 76.44 190 GLN A C 1
ATOM 1472 O O . GLN A 1 190 ? -16.315 1.857 28.582 1.00 76.44 190 GLN A O 1
ATOM 1477 N N . HIS A 1 191 ? -15.829 3.288 26.919 1.00 71.31 191 HIS A N 1
ATOM 1478 C CA . HIS A 1 191 ? -16.138 4.492 27.690 1.00 71.31 191 HIS A CA 1
ATOM 1479 C C . HIS A 1 191 ? -17.622 4.565 28.054 1.00 71.31 191 HIS A C 1
ATOM 1481 O O . HIS A 1 191 ? -17.949 4.892 29.188 1.00 71.31 191 HIS A O 1
ATOM 1487 N N . LEU A 1 192 ? -18.525 4.178 27.151 1.00 71.44 192 LEU A N 1
ATOM 1488 C CA . LEU A 1 192 ? -19.961 4.141 27.430 1.00 71.44 192 LEU A CA 1
ATOM 1489 C C . LEU A 1 192 ? -20.324 3.084 28.486 1.00 71.44 192 LEU A C 1
ATOM 1491 O O . LEU A 1 192 ? -21.202 3.320 29.314 1.00 71.44 192 LEU A O 1
ATOM 1495 N N . ARG A 1 193 ? -19.605 1.953 28.515 1.00 72.25 193 ARG A N 1
ATOM 1496 C CA . ARG A 1 193 ? -19.717 0.939 29.576 1.00 72.25 193 ARG A CA 1
ATOM 1497 C C . ARG A 1 193 ? -19.252 1.464 30.936 1.00 72.25 193 ARG A C 1
ATOM 1499 O O . ARG A 1 193 ? -19.868 1.135 31.942 1.00 72.25 193 ARG A O 1
ATOM 1506 N N . GLN A 1 194 ? -18.151 2.214 30.975 1.00 70.69 194 GLN A N 1
ATOM 1507 C CA . GLN A 1 194 ? -17.530 2.665 32.227 1.00 70.69 194 GLN A CA 1
ATOM 1508 C C . GLN A 1 194 ? -18.171 3.935 32.799 1.00 70.69 194 GLN A C 1
ATOM 1510 O O . GLN A 1 194 ? -18.349 4.024 34.010 1.00 70.69 194 GLN A O 1
ATOM 1515 N N . ALA A 1 195 ? -18.510 4.906 31.948 1.00 64.94 195 ALA A N 1
ATOM 1516 C CA . ALA A 1 195 ? -19.037 6.204 32.363 1.00 64.94 195 ALA A CA 1
ATOM 1517 C C . ALA A 1 195 ? -20.559 6.190 32.567 1.00 64.94 195 ALA A C 1
ATOM 1519 O O . ALA A 1 195 ? -21.075 6.964 33.365 1.00 64.94 195 ALA A O 1
ATOM 1520 N N . GLY A 1 196 ? -21.299 5.327 31.857 1.00 58.22 196 GLY A N 1
ATOM 1521 C CA . GLY A 1 196 ? -22.761 5.227 31.965 1.00 58.22 196 GLY A CA 1
ATOM 1522 C C . GLY A 1 196 ? -23.548 6.460 31.492 1.00 58.22 196 GLY A C 1
ATOM 1523 O O . GLY A 1 196 ? -24.772 6.377 31.408 1.00 58.22 196 GLY A O 1
ATOM 1524 N N . ASP A 1 197 ? -22.878 7.566 31.144 1.00 56.47 197 ASP A N 1
ATOM 1525 C CA . ASP A 1 197 ? -23.492 8.826 30.726 1.00 56.47 197 ASP A CA 1
ATOM 1526 C C . ASP A 1 197 ? -22.950 9.298 29.359 1.00 56.47 197 ASP A C 1
ATOM 1528 O O . ASP A 1 197 ? -21.746 9.361 29.104 1.00 56.47 197 ASP A O 1
ATOM 1532 N N . VAL A 1 198 ? -23.866 9.626 28.446 1.00 58.91 198 VAL A N 1
ATOM 1533 C CA . VAL A 1 198 ? -23.602 9.940 27.026 1.00 58.91 198 VAL A CA 1
ATOM 1534 C C . VAL A 1 198 ? -22.823 11.257 26.775 1.00 58.91 198 VAL A C 1
ATOM 1536 O O . VAL A 1 198 ? -22.082 11.312 25.786 1.00 58.91 198 VAL A O 1
ATOM 1539 N N . PRO A 1 199 ? -22.931 12.330 27.593 1.00 59.09 199 PRO A N 1
ATOM 1540 C CA . PRO A 1 199 ? -22.266 13.598 27.292 1.00 59.09 199 PRO A CA 1
ATOM 1541 C C . PRO A 1 199 ? -20.756 13.578 27.571 1.00 59.09 199 PRO A C 1
ATOM 1543 O O . PRO A 1 199 ? -20.005 14.224 26.840 1.00 59.09 199 PRO A O 1
ATOM 1546 N N . GLU A 1 200 ? -20.291 12.807 28.558 1.00 57.97 200 GLU A N 1
ATOM 1547 C CA . GLU A 1 200 ? -18.861 12.691 28.884 1.00 57.97 200 GLU A CA 1
ATOM 1548 C C . GLU A 1 200 ? -18.092 11.983 27.758 1.00 57.97 200 GLU A C 1
ATOM 1550 O O . GLU A 1 200 ? -17.067 12.484 27.295 1.00 57.97 200 GLU A O 1
ATOM 1555 N N . VAL A 1 201 ? -18.668 10.902 27.213 1.00 58.38 201 VAL A N 1
ATOM 1556 C CA . VAL A 1 201 ? -18.123 10.144 26.071 1.00 58.38 201 VAL A CA 1
ATOM 1557 C C . VAL A 1 201 ? -17.984 11.025 24.825 1.00 58.38 201 VAL A C 1
ATOM 1559 O O . VAL A 1 201 ? -17.011 10.913 24.078 1.00 58.38 201 VAL A O 1
ATOM 1562 N N . ARG A 1 202 ? -18.924 11.952 24.598 1.00 59.19 202 ARG A N 1
ATOM 1563 C CA . ARG A 1 202 ? -18.868 12.879 23.458 1.00 59.19 202 ARG A CA 1
ATOM 1564 C C . ARG A 1 202 ? -17.677 13.835 23.565 1.00 59.19 202 ARG A C 1
ATOM 1566 O O . ARG A 1 202 ? -17.002 14.078 22.566 1.00 59.19 202 ARG A O 1
ATOM 1573 N N . GLY A 1 203 ? -17.389 14.335 24.767 1.00 70.19 203 GLY A N 1
ATOM 1574 C CA . GLY A 1 203 ? -16.231 15.192 25.024 1.00 70.19 203 GLY A CA 1
ATOM 1575 C C . GLY A 1 203 ? -14.905 14.479 24.750 1.00 70.19 203 GLY A C 1
ATOM 1576 O O . GLY A 1 203 ? -14.053 15.010 24.036 1.00 70.19 203 GLY A O 1
ATOM 1577 N N . THR A 1 204 ? -14.757 13.241 25.229 1.00 68.19 204 THR A N 1
ATOM 1578 C CA . THR A 1 204 ? -13.532 12.446 25.032 1.00 68.19 204 THR A CA 1
ATOM 1579 C C . THR A 1 204 ? -13.315 12.066 23.567 1.00 68.19 204 THR A C 1
ATOM 1581 O O . THR A 1 204 ? -12.200 12.192 23.061 1.00 68.19 204 THR A O 1
ATOM 1584 N N . LEU A 1 205 ? -14.379 11.666 22.859 1.00 66.69 205 LEU A N 1
ATOM 1585 C CA . LEU A 1 205 ? -14.304 11.302 21.439 1.00 66.69 205 LEU A CA 1
ATOM 1586 C C . LEU A 1 205 ? -13.922 12.482 20.546 1.00 66.69 205 LEU A C 1
ATOM 1588 O O . LEU A 1 205 ? -13.181 12.301 19.583 1.00 66.69 205 LEU A O 1
ATOM 1592 N N . THR A 1 206 ? -14.387 13.690 20.874 1.00 72.94 206 THR A N 1
ATOM 1593 C CA . THR A 1 206 ? -14.030 14.894 20.111 1.00 72.94 206 THR A CA 1
ATOM 1594 C C . THR A 1 206 ? -12.546 15.225 20.304 1.00 72.94 206 THR A C 1
ATOM 1596 O O . THR A 1 206 ? -11.840 15.460 19.324 1.00 72.94 206 THR A O 1
ATOM 1599 N N . GLY A 1 207 ? -12.040 15.134 21.540 1.00 76.75 207 GLY A N 1
ATOM 1600 C CA . GLY A 1 207 ? -10.614 15.315 21.837 1.00 76.75 207 GLY A CA 1
ATOM 1601 C C . GLY A 1 207 ? -9.716 14.288 21.141 1.00 76.75 207 GLY A C 1
ATOM 1602 O O . GLY A 1 207 ? -8.734 14.659 20.505 1.00 76.75 207 GLY A O 1
ATOM 1603 N N . GLN A 1 208 ? -10.085 13.005 21.175 1.00 72.56 208 GLN A N 1
ATOM 1604 C CA . GLN A 1 208 ? -9.343 11.950 20.473 1.00 72.56 208 GLN A CA 1
ATOM 1605 C C . GLN A 1 208 ? -9.409 12.101 18.952 1.00 72.56 208 GLN A C 1
ATOM 1607 O O . GLN A 1 208 ? -8.412 11.876 18.275 1.00 72.56 208 GLN A O 1
ATOM 1612 N N . SER A 1 209 ? -10.549 12.538 18.404 1.00 76.38 209 SER A N 1
ATOM 1613 C CA . SER A 1 209 ? -10.671 12.773 16.964 1.00 76.38 209 SER A CA 1
ATOM 1614 C C . SER A 1 209 ? -9.723 13.863 16.457 1.00 76.38 209 SER A C 1
ATOM 1616 O O . SER A 1 209 ? -9.192 13.716 15.359 1.00 76.38 209 SER A O 1
ATOM 1618 N N . ALA A 1 210 ? -9.467 14.897 17.267 1.00 68.12 210 ALA A N 1
ATOM 1619 C CA . ALA A 1 210 ? -8.511 15.956 16.956 1.00 68.12 210 ALA A CA 1
ATOM 1620 C C . ALA A 1 210 ? -7.052 15.479 17.067 1.00 68.12 210 ALA A C 1
ATOM 1622 O O . ALA A 1 210 ? -6.230 15.824 16.224 1.00 68.12 210 ALA A O 1
ATOM 1623 N N . ILE A 1 211 ? -6.735 14.648 18.068 1.00 69.56 211 ILE A N 1
ATOM 1624 C CA . ILE A 1 211 ? -5.391 14.068 18.241 1.00 69.56 211 ILE A CA 1
ATOM 1625 C C . ILE A 1 211 ? -5.041 13.142 17.072 1.00 69.56 211 ILE A C 1
ATOM 1627 O O . ILE A 1 211 ? -3.952 13.223 16.517 1.00 69.56 211 ILE A O 1
ATOM 1631 N N . ASP A 1 212 ? -5.980 12.293 16.667 1.00 59.97 212 ASP A N 1
ATOM 1632 C CA . ASP A 1 212 ? -5.795 11.391 15.533 1.00 59.97 212 ASP A CA 1
ATOM 1633 C C . ASP A 1 212 ? -5.743 12.130 14.184 1.00 59.97 212 ASP A C 1
ATOM 1635 O O . ASP A 1 212 ? -5.085 11.650 13.266 1.00 59.97 212 ASP A O 1
ATOM 1639 N N . ALA A 1 213 ? -6.441 13.265 14.035 1.00 70.88 213 ALA A N 1
ATOM 1640 C CA . ALA A 1 213 ? -6.339 14.095 12.831 1.00 70.88 213 ALA A CA 1
ATOM 1641 C C . ALA A 1 213 ? -4.916 14.658 12.683 1.00 70.88 213 ALA A C 1
ATOM 1643 O O . ALA A 1 213 ? -4.315 14.518 11.626 1.00 70.88 213 ALA A O 1
ATOM 1644 N N . ASN A 1 214 ? -4.337 15.150 13.782 1.00 68.56 214 ASN A N 1
ATOM 1645 C CA . ASN A 1 214 ? -2.950 15.622 13.828 1.00 68.56 214 ASN A CA 1
ATOM 1646 C C . ASN A 1 214 ? -1.889 14.515 13.677 1.00 68.56 214 ASN A C 1
ATOM 1648 O O . ASN A 1 214 ? -0.719 14.831 13.515 1.00 68.56 214 ASN A O 1
ATOM 1652 N N . LEU A 1 215 ? -2.254 13.234 13.796 1.00 57.97 215 LEU A N 1
ATOM 1653 C CA . LEU A 1 215 ? -1.347 12.104 13.538 1.00 57.97 215 LEU A CA 1
ATOM 1654 C C . LEU A 1 215 ? -1.338 11.675 12.062 1.00 57.97 215 LEU A C 1
ATOM 1656 O O . LEU A 1 215 ? -0.498 10.861 11.674 1.00 57.97 215 LEU A O 1
ATOM 1660 N N . LEU A 1 216 ? -2.309 12.145 11.275 1.00 51.31 216 LEU A N 1
ATOM 1661 C CA . LEU A 1 216 ? -2.447 11.852 9.847 1.00 51.31 216 LEU A CA 1
ATOM 1662 C C . LEU A 1 216 ? -1.956 13.000 8.950 1.00 51.31 216 LEU A C 1
ATOM 1664 O O . LEU A 1 216 ? -1.672 12.727 7.781 1.00 51.31 216 LEU A O 1
ATOM 1668 N N . ASP A 1 217 ? -1.865 14.220 9.490 1.00 44.53 217 ASP A N 1
ATOM 1669 C CA . ASP A 1 217 ? -1.128 15.358 8.914 1.00 44.53 217 ASP A CA 1
ATOM 1670 C C . ASP A 1 217 ? 0.383 15.234 9.190 1.00 44.53 217 ASP A C 1
ATOM 1672 O O . ASP A 1 217 ? 1.177 15.534 8.265 1.00 44.53 217 ASP A O 1
#

Radius of gyration: 31.52 Å; chains: 1; bounding b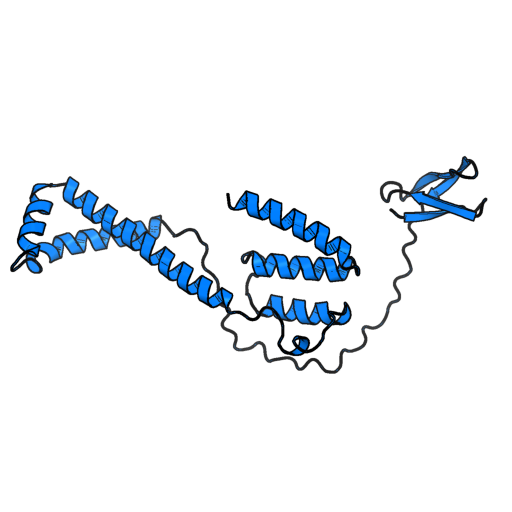ox: 57×44×100 Å

Foldseek 3Di:
DDWDADPPPRDTDDDDPVCQQHWDQDPVPRDTDHRHDPPPDPPPPDPPPPPDPPPPPLPDDPADDQDDPDDPLVVLLVVLVVVLVVCVVCQVVVPPDDPSVVVVVVLVVCPVVSSVVSSVVSSVVSVVVVNVVSVVVVVVVVPDDLADPVCVPPPDDALVCLVVSLVVLCSNHVCLPVPPVSVLVNVLSVCCNVVVDDPVSVVVSVVVVVVVVVVVD

pLDDT: mean 70.84, std 15.76, range [31.06, 95.5]